Protein AF-A0A8X8X569-F1 (afdb_monomer_lite)

Foldseek 3Di:
DAKDKDKAFADEPDPVQPPDGGAIKIKIWDQDPPPFGWTWIWIDSVPQWIWIDTATLVRVVVCLVVVLVVVCVVVVVPPPPDDPVVSLVVCVVLLRNDDPVSVVVQVVLQSVQPQWYKYFDDDDVPRGGQKIWIWTANDPPGDIDIDIIGTDDDPRRVVVVVVVVVSVVVVVVVVVVVVVVVVVVVVVVVVVVVVVVVVVVVVVVVVVVCVVPDDPPVVVVVVVVVVVVVVVVVVD

Organism: Salvia splendens (NCBI:txid180675)

Secondary structure (DSSP, 8-state):
---EEEEEEEEESSGGG-SSPPPEEEEEEEE--SSS--EEEEEE-SSS-EEEEEE-HHHHHHHHHHHHHHHHHHHTTS-TT--HHHHHHHHHHTTSSS-HHHHHHHHHHHHHSS-EEEEEE---TTT--SEEEEEEESSTTSPEEEEEEEEP-THHHHHHHHHHHHHHHHHHHHHHHHHHHHHHHHHHHHHHHHHHHHHHHHHHHHHHHHTTT-SSSHHHHHHHHHHHHHHHTT--

Sequence (236 aa):
MHPIFGRVVAEWSSPSQQISSPAPFLYCVHLNGSDDSALRVVATDFQSNTFQVIRSRHQLEDLFNVWIPAIFSRVVSVIDHLPRTITESFLRNLGIGGSWSEYIDYITTSLKSGDVKLVLDGVSELEGASQEKLICQKAKGMPRILLALCKLVNGAASEEMAILSLELYNGFKDTECSLAEEKGSKYHLQKALATEQDVVVFYLSSISCVNQVDMLGLLFIANLRLRNFLVSFRLL

Radius of gyration: 29.38 Å; chains: 1; bounding box: 85×45×72 Å

Structure (mmCIF, N/CA/C/O backbone):
data_AF-A0A8X8X569-F1
#
_entry.id   AF-A0A8X8X569-F1
#
loop_
_atom_site.group_PDB
_atom_site.id
_atom_site.type_symbol
_atom_site.label_atom_id
_atom_site.label_alt_id
_atom_site.label_comp_id
_atom_site.label_asym_id
_atom_site.label_entity_id
_atom_site.label_seq_id
_atom_site.pdbx_PDB_ins_code
_atom_site.Cartn_x
_atom_site.Cartn_y
_atom_site.Cartn_z
_atom_site.occupancy
_atom_site.B_iso_or_equiv
_atom_site.auth_seq_id
_atom_site.auth_comp_id
_atom_site.auth_asym_id
_atom_site.auth_atom_id
_atom_site.pdbx_PDB_model_num
ATOM 1 N N . MET A 1 1 ? -1.886 10.979 5.158 1.00 62.97 1 MET A N 1
ATOM 2 C CA . MET A 1 1 ? -2.781 9.800 5.085 1.00 62.97 1 MET A CA 1
ATOM 3 C C . MET A 1 1 ? -2.203 8.698 5.959 1.00 62.97 1 MET A C 1
ATOM 5 O O . MET A 1 1 ? -0.990 8.673 6.115 1.00 62.97 1 MET A O 1
ATOM 9 N N . HIS A 1 2 ? -3.039 7.811 6.504 1.00 75.81 2 HIS A N 1
ATOM 10 C CA . HIS A 1 2 ? -2.562 6.605 7.191 1.00 75.81 2 HIS A CA 1
ATOM 11 C C . HIS A 1 2 ? -1.993 5.595 6.183 1.00 75.81 2 HIS A C 1
ATOM 13 O O . HIS A 1 2 ? -2.480 5.556 5.045 1.00 75.81 2 HIS A O 1
ATOM 19 N N . PRO A 1 3 ? -0.997 4.785 6.579 1.00 86.19 3 PRO A N 1
ATOM 20 C CA . PRO A 1 3 ? -0.512 3.686 5.758 1.00 86.19 3 PRO A CA 1
ATOM 21 C C . PRO A 1 3 ? -1.623 2.729 5.338 1.00 86.19 3 PRO A C 1
ATOM 23 O O . PRO A 1 3 ? -2.561 2.458 6.089 1.00 86.19 3 PRO A O 1
ATOM 26 N N . ILE A 1 4 ? -1.493 2.195 4.127 1.00 89.31 4 ILE A N 1
ATOM 27 C CA . ILE A 1 4 ? -2.369 1.141 3.617 1.00 89.31 4 ILE A CA 1
ATOM 28 C C . ILE A 1 4 ? -1.606 -0.168 3.718 1.00 89.31 4 ILE A C 1
ATOM 30 O O . ILE A 1 4 ? -0.647 -0.381 2.979 1.00 89.31 4 ILE A O 1
ATOM 34 N N . PHE A 1 5 ? -2.061 -1.043 4.606 1.00 90.69 5 PHE A N 1
ATOM 35 C CA . PHE A 1 5 ? -1.537 -2.396 4.730 1.00 90.69 5 PHE A CA 1
ATOM 36 C C . PHE A 1 5 ? -2.388 -3.372 3.928 1.00 90.69 5 PHE A C 1
ATOM 38 O O . PHE A 1 5 ? -3.616 -3.258 3.886 1.00 90.69 5 PHE A O 1
ATOM 45 N N . GLY A 1 6 ? -1.742 -4.372 3.345 1.00 91.06 6 GLY A N 1
ATOM 46 C CA . GLY A 1 6 ? -2.438 -5.503 2.760 1.00 91.06 6 GLY A CA 1
ATOM 47 C C . GLY A 1 6 ? -1.567 -6.745 2.704 1.00 91.06 6 GLY A C 1
ATOM 48 O O . GLY A 1 6 ? -0.348 -6.697 2.850 1.00 91.06 6 GLY A O 1
ATOM 49 N N . ARG A 1 7 ? -2.227 -7.885 2.518 1.00 91.44 7 ARG A N 1
ATOM 50 C CA . ARG A 1 7 ? -1.583 -9.189 2.384 1.00 91.44 7 ARG A CA 1
ATOM 51 C C . ARG A 1 7 ? -1.807 -9.698 0.972 1.00 91.44 7 ARG A C 1
ATOM 53 O O . ARG A 1 7 ? -2.934 -9.668 0.486 1.00 91.44 7 ARG A O 1
ATOM 60 N N . VAL A 1 8 ? -0.754 -10.200 0.343 1.00 89.88 8 VAL A N 1
ATOM 61 C CA . VAL A 1 8 ? -0.809 -10.738 -1.018 1.00 89.88 8 VAL A CA 1
ATOM 62 C C . VAL A 1 8 ? 0.002 -12.024 -1.097 1.00 89.88 8 VAL A C 1
ATOM 64 O O . VAL A 1 8 ? 1.051 -12.148 -0.472 1.00 89.88 8 VAL A O 1
ATOM 67 N N . VAL A 1 9 ? -0.500 -13.013 -1.831 1.00 87.69 9 VAL A N 1
ATOM 68 C CA . VAL A 1 9 ? 0.281 -14.207 -2.175 1.00 87.69 9 VAL A CA 1
ATOM 69 C C . VAL A 1 9 ? 0.970 -13.908 -3.493 1.00 87.69 9 VAL A C 1
ATOM 71 O O . VAL A 1 9 ? 0.302 -13.524 -4.453 1.00 87.69 9 VAL A O 1
ATOM 74 N N . ALA A 1 10 ? 2.294 -14.026 -3.525 1.00 84.75 10 ALA A N 1
ATOM 75 C CA . ALA A 1 10 ? 3.026 -13.735 -4.743 1.00 84.75 10 ALA A CA 1
ATOM 76 C C . ALA A 1 10 ? 2.802 -14.818 -5.813 1.00 84.75 10 ALA A C 1
ATOM 78 O O . ALA A 1 10 ? 2.501 -15.974 -5.511 1.00 84.75 10 ALA A O 1
ATOM 79 N N . GLU A 1 11 ? 2.946 -14.427 -7.074 1.00 85.38 11 GLU A N 1
ATOM 80 C CA . GLU A 1 11 ? 2.867 -15.277 -8.259 1.00 85.38 11 GLU A CA 1
ATOM 81 C C . GLU A 1 11 ? 4.222 -15.200 -8.986 1.00 85.38 11 GLU A C 1
ATOM 83 O O . GLU A 1 11 ? 4.789 -14.119 -9.147 1.00 85.38 11 GLU A O 1
ATOM 88 N N . TRP A 1 12 ? 4.765 -16.332 -9.435 1.00 79.94 12 TRP A N 1
ATOM 89 C CA . TRP A 1 12 ? 5.970 -16.328 -10.270 1.00 79.94 12 TRP A CA 1
ATOM 90 C C . TRP A 1 12 ? 5.636 -15.883 -11.696 1.00 79.94 12 TRP A C 1
ATOM 92 O O . TRP A 1 12 ? 4.618 -16.297 -12.256 1.00 79.94 12 TRP A O 1
ATOM 102 N N . SER A 1 13 ? 6.508 -15.074 -12.303 1.00 76.62 13 SER A N 1
ATOM 103 C CA . SER A 1 13 ? 6.357 -14.618 -13.691 1.00 76.62 13 SER A CA 1
ATOM 104 C C . SER A 1 13 ? 6.384 -15.774 -14.702 1.00 76.62 13 SER A C 1
ATOM 106 O O . SER A 1 13 ? 5.679 -15.712 -15.711 1.00 76.62 13 SER A O 1
ATOM 108 N N . SER A 1 14 ? 7.143 -16.844 -14.426 1.00 72.88 14 SER A N 1
ATOM 109 C CA . SER A 1 14 ? 7.229 -18.033 -15.286 1.00 72.88 14 SER A CA 1
ATOM 110 C C . SER A 1 14 ? 6.701 -19.301 -14.592 1.00 72.88 14 SER A C 1
ATOM 112 O O . SER A 1 14 ? 7.134 -19.610 -13.481 1.00 72.88 14 SER A O 1
ATOM 114 N N . PRO A 1 15 ? 5.851 -20.117 -15.253 1.00 62.25 15 PRO A N 1
ATOM 115 C CA . PRO A 1 15 ? 5.344 -21.378 -14.692 1.00 62.25 15 PRO A CA 1
ATOM 116 C C . PRO A 1 15 ? 6.449 -22.385 -14.341 1.00 62.25 15 PRO A C 1
ATOM 118 O O . PRO A 1 15 ? 6.313 -23.169 -13.410 1.00 62.25 15 PRO A O 1
ATOM 121 N N . SER A 1 16 ? 7.573 -22.342 -15.063 1.00 58.56 16 SER A N 1
ATOM 122 C CA . SER A 1 16 ? 8.749 -23.188 -14.826 1.00 58.56 16 SER A CA 1
ATOM 123 C C . SER A 1 16 ? 9.504 -22.864 -13.531 1.00 58.56 16 SER A C 1
ATOM 125 O O . SER A 1 16 ? 10.379 -23.628 -13.139 1.00 58.56 16 SER A O 1
ATOM 127 N N . GLN A 1 17 ? 9.178 -21.749 -12.871 1.00 59.44 17 GLN A N 1
ATOM 128 C CA . GLN A 1 17 ? 9.826 -21.268 -11.647 1.00 59.44 17 GLN A CA 1
ATOM 129 C C . GLN A 1 17 ? 9.003 -21.584 -10.380 1.00 59.44 17 GLN A C 1
ATOM 131 O O . GLN A 1 17 ? 9.423 -21.246 -9.276 1.00 59.44 17 GLN A O 1
ATOM 136 N N . GLN A 1 18 ? 7.861 -22.280 -10.511 1.00 60.31 18 GLN A N 1
ATOM 137 C CA . GLN A 1 18 ? 7.016 -22.759 -9.403 1.00 60.31 18 GLN A CA 1
ATOM 138 C C . GLN A 1 18 ? 7.648 -23.938 -8.636 1.00 60.31 18 GLN A C 1
ATOM 140 O O . GLN A 1 18 ? 7.045 -24.999 -8.492 1.00 60.31 18 GLN A O 1
ATOM 145 N N . ILE A 1 19 ? 8.869 -23.780 -8.130 1.00 54.97 19 ILE A N 1
ATOM 146 C CA . ILE A 1 19 ? 9.509 -24.815 -7.301 1.00 54.97 19 ILE A CA 1
ATOM 147 C C . ILE A 1 19 ? 8.821 -24.884 -5.919 1.00 54.97 19 ILE A C 1
ATOM 149 O O . ILE A 1 19 ? 8.759 -25.943 -5.298 1.00 54.97 19 ILE A O 1
ATOM 153 N N . SER A 1 20 ? 8.213 -23.781 -5.465 1.00 61.12 20 SER A N 1
ATOM 154 C CA . SER A 1 20 ? 7.411 -23.704 -4.239 1.00 61.12 20 SER A CA 1
ATOM 155 C C . SER A 1 20 ? 6.320 -22.627 -4.337 1.00 61.12 20 SER A C 1
ATOM 157 O O . SER A 1 20 ? 6.447 -21.654 -5.087 1.00 61.12 20 SER A O 1
ATOM 159 N N . SER A 1 21 ? 5.222 -22.804 -3.586 1.00 62.03 21 SER A N 1
ATOM 160 C CA . SER A 1 21 ? 4.214 -21.749 -3.406 1.00 62.03 21 SER A CA 1
ATOM 161 C C . SER A 1 21 ? 4.881 -20.549 -2.732 1.00 62.03 21 SER A C 1
ATOM 163 O O . SER A 1 21 ? 5.421 -20.730 -1.638 1.00 62.03 21 SER A O 1
ATOM 165 N N . PRO A 1 22 ? 4.831 -19.341 -3.319 1.00 68.50 22 PRO A N 1
ATOM 166 C CA . PRO A 1 22 ? 5.419 -18.167 -2.693 1.00 68.50 22 PRO A CA 1
ATOM 167 C C . PRO A 1 22 ? 4.808 -17.907 -1.318 1.00 68.50 22 PRO A C 1
ATOM 169 O O . PRO A 1 22 ? 3.603 -18.096 -1.111 1.00 68.50 22 PRO A O 1
ATOM 172 N N . ALA A 1 23 ? 5.648 -17.482 -0.375 1.00 72.94 23 ALA A N 1
ATOM 173 C CA . ALA A 1 23 ? 5.188 -17.050 0.934 1.00 72.94 23 ALA A CA 1
ATOM 174 C C . ALA A 1 23 ? 4.225 -15.856 0.785 1.00 72.94 23 ALA A C 1
ATOM 176 O O . ALA A 1 23 ? 4.330 -15.082 -0.171 1.00 72.94 23 ALA A O 1
ATOM 177 N N . PRO A 1 24 ? 3.258 -15.693 1.702 1.00 87.62 24 PRO A N 1
ATOM 178 C CA . PRO A 1 24 ? 2.440 -14.494 1.732 1.00 87.62 24 PRO A CA 1
ATOM 179 C C . PRO A 1 24 ? 3.310 -13.286 2.093 1.00 87.62 24 PRO A C 1
ATOM 181 O O . PRO A 1 24 ? 4.002 -13.301 3.108 1.00 87.62 24 PRO A O 1
ATOM 184 N N . PHE A 1 25 ? 3.207 -12.228 1.302 1.00 90.94 25 PHE A N 1
ATOM 185 C CA . PHE A 1 25 ? 3.849 -10.949 1.565 1.00 90.94 25 PHE A CA 1
ATOM 186 C C . PHE A 1 25 ? 2.886 -10.020 2.300 1.00 90.94 25 PHE A C 1
ATOM 188 O O . PHE A 1 25 ? 1.688 -9.962 1.991 1.00 90.94 25 PHE A O 1
ATOM 195 N N . LEU A 1 26 ? 3.426 -9.263 3.252 1.00 92.69 26 LEU A N 1
ATOM 196 C CA . LEU A 1 26 ? 2.807 -8.031 3.722 1.00 92.69 26 LEU A CA 1
ATOM 197 C C . LEU A 1 26 ? 3.301 -6.903 2.819 1.00 92.69 26 LEU A C 1
ATOM 199 O O . LEU A 1 26 ? 4.508 -6.720 2.678 1.00 92.69 26 LEU A O 1
ATOM 203 N N . TYR A 1 27 ? 2.383 -6.135 2.241 1.00 92.12 27 TYR A N 1
ATOM 204 C CA . TYR A 1 27 ? 2.722 -4.871 1.605 1.00 92.12 27 TYR A CA 1
ATOM 205 C C . TYR A 1 27 ? 2.189 -3.700 2.422 1.00 92.12 27 TYR A C 1
ATOM 207 O O . TYR A 1 27 ? 1.112 -3.769 3.021 1.00 92.12 27 TYR A O 1
ATOM 215 N N . CYS A 1 28 ? 2.946 -2.610 2.422 1.00 91.44 28 CYS A N 1
ATOM 216 C CA . CYS A 1 28 ? 2.537 -1.346 2.997 1.00 91.44 28 CYS A CA 1
ATOM 217 C C . CYS A 1 28 ? 2.787 -0.215 2.009 1.00 91.44 28 CYS A C 1
ATOM 219 O O . CYS A 1 28 ? 3.850 -0.131 1.387 1.00 91.44 28 CYS A O 1
ATOM 221 N N . VAL A 1 29 ? 1.798 0.662 1.880 1.00 89.62 29 VAL A N 1
ATOM 222 C CA . VAL A 1 29 ? 1.874 1.848 1.037 1.00 89.62 29 VAL A CA 1
ATOM 223 C C . VAL A 1 29 ? 1.750 3.100 1.886 1.00 89.62 29 VAL A C 1
ATOM 225 O O . VAL A 1 29 ? 0.748 3.310 2.571 1.00 89.62 29 VAL A O 1
ATOM 228 N N . HIS A 1 30 ? 2.754 3.959 1.761 1.00 86.19 30 HIS A N 1
ATOM 229 C CA . HIS A 1 30 ? 2.797 5.288 2.340 1.00 86.19 30 HIS A CA 1
ATOM 230 C C . HIS A 1 30 ? 2.652 6.324 1.244 1.00 86.19 30 HIS A C 1
ATOM 232 O O . HIS A 1 30 ? 3.452 6.401 0.312 1.00 86.19 30 HIS A O 1
ATOM 238 N N . LEU A 1 31 ? 1.628 7.149 1.401 1.00 78.00 31 LEU A N 1
ATOM 239 C CA . LEU A 1 31 ? 1.436 8.357 0.623 1.00 78.00 31 LEU A CA 1
ATOM 240 C C . LEU A 1 31 ? 1.818 9.522 1.523 1.00 78.00 31 LEU A C 1
ATOM 242 O O . LEU A 1 31 ? 1.028 9.942 2.377 1.00 78.00 31 LEU A O 1
ATOM 246 N N . ASN A 1 32 ? 3.052 10.005 1.374 1.00 66.31 32 ASN A N 1
ATOM 247 C CA . ASN A 1 32 ? 3.456 11.216 2.067 1.00 66.31 32 ASN A CA 1
ATOM 248 C C . ASN A 1 32 ? 2.704 12.390 1.424 1.00 66.31 32 ASN A C 1
ATOM 250 O O . ASN A 1 32 ? 2.808 12.583 0.223 1.00 66.31 32 ASN A O 1
ATOM 254 N N . GLY A 1 33 ? 1.879 13.104 2.189 1.00 53.91 33 GLY A N 1
ATOM 255 C CA . GLY A 1 33 ? 0.978 14.149 1.675 1.00 53.91 33 GLY A CA 1
ATOM 256 C C . GLY A 1 33 ? 1.553 15.568 1.716 1.00 53.91 33 GLY A C 1
ATOM 257 O O . GLY A 1 33 ? 0.798 16.518 1.551 1.00 53.91 33 GLY A O 1
ATOM 258 N N . SER A 1 34 ? 2.848 15.713 2.005 1.00 53.44 34 SER A N 1
ATOM 259 C CA . SER A 1 34 ? 3.589 16.983 1.948 1.00 53.44 34 SER A CA 1
ATOM 260 C C . SER A 1 34 ? 4.067 17.264 0.517 1.00 53.44 34 SER A C 1
ATOM 262 O O . SER A 1 34 ? 4.097 16.343 -0.297 1.00 53.44 34 SER A O 1
ATOM 264 N N . ASP A 1 35 ? 4.459 18.503 0.209 1.00 50.22 35 ASP A N 1
ATOM 265 C CA . ASP A 1 35 ? 4.833 19.001 -1.129 1.00 50.22 35 ASP A CA 1
ATOM 266 C C . ASP A 1 35 ? 5.901 18.159 -1.868 1.00 50.22 35 ASP A C 1
ATOM 268 O O . ASP A 1 35 ? 6.009 18.237 -3.090 1.00 50.22 35 ASP A O 1
ATOM 272 N N . ASP A 1 36 ? 6.612 17.277 -1.157 1.00 53.56 36 ASP A N 1
ATOM 273 C CA . ASP A 1 36 ? 7.516 16.253 -1.696 1.00 53.56 36 ASP A CA 1
ATOM 274 C C . ASP A 1 36 ? 6.908 14.835 -1.594 1.00 53.56 36 ASP A C 1
ATOM 276 O O . ASP A 1 36 ? 7.472 13.908 -1.005 1.00 53.56 36 ASP A O 1
ATOM 280 N N . SER A 1 37 ? 5.674 14.689 -2.094 1.00 64.19 37 SER A N 1
ATOM 281 C CA . SER A 1 37 ? 4.838 13.494 -1.928 1.00 64.19 37 SER A CA 1
ATOM 282 C C . SER A 1 37 ? 5.443 12.273 -2.621 1.00 64.19 37 SER A C 1
ATOM 284 O O . SER A 1 37 ? 5.121 11.969 -3.772 1.00 64.19 37 SER A O 1
ATOM 286 N N . ALA A 1 38 ? 6.325 11.562 -1.925 1.00 75.94 38 ALA A N 1
ATOM 287 C CA . ALA A 1 38 ? 6.832 10.289 -2.388 1.00 75.94 38 ALA A CA 1
ATOM 288 C C . ALA A 1 38 ? 5.854 9.167 -2.014 1.00 75.94 38 ALA A C 1
ATOM 290 O O . ALA A 1 38 ? 5.555 8.944 -0.837 1.00 75.94 38 ALA A O 1
ATOM 291 N N . LEU A 1 39 ? 5.359 8.446 -3.019 1.00 86.25 39 LEU A N 1
ATOM 292 C CA . LEU A 1 39 ? 4.737 7.145 -2.813 1.00 86.25 39 LEU A CA 1
ATOM 293 C C . LEU A 1 39 ? 5.846 6.167 -2.444 1.00 86.25 39 LEU A C 1
ATOM 295 O O . LEU A 1 39 ? 6.685 5.843 -3.287 1.00 86.25 39 LEU A O 1
ATOM 299 N N . ARG A 1 40 ? 5.832 5.683 -1.205 1.00 89.38 40 ARG A N 1
ATOM 300 C CA . ARG A 1 40 ? 6.678 4.572 -0.770 1.00 89.38 40 ARG A CA 1
ATOM 301 C C . ARG A 1 40 ? 5.828 3.316 -0.690 1.00 89.38 40 ARG A C 1
ATOM 303 O O . ARG A 1 40 ? 4.838 3.282 0.036 1.00 89.38 40 ARG A O 1
ATOM 310 N N . VAL A 1 41 ? 6.224 2.287 -1.423 1.00 90.94 41 VAL A N 1
ATOM 311 C CA . VAL A 1 41 ? 5.641 0.948 -1.318 1.00 90.94 41 VAL A CA 1
ATOM 312 C C . VAL A 1 41 ? 6.730 -0.003 -0.877 1.00 90.94 41 VAL A C 1
ATOM 314 O O . VAL A 1 41 ? 7.819 0.003 -1.448 1.00 90.94 41 VAL A O 1
ATOM 317 N N . VAL A 1 42 ? 6.420 -0.814 0.125 1.00 92.50 42 VAL A N 1
ATOM 318 C CA . VAL A 1 42 ? 7.299 -1.873 0.613 1.00 92.50 42 VAL A CA 1
ATOM 319 C C . VAL A 1 42 ? 6.516 -3.172 0.642 1.00 92.50 42 VAL A C 1
ATOM 321 O O . VAL A 1 42 ? 5.361 -3.170 1.064 1.00 92.50 42 VAL A O 1
ATOM 324 N N . ALA A 1 43 ? 7.133 -4.261 0.201 1.00 92.62 43 ALA A N 1
ATOM 325 C CA . ALA A 1 43 ? 6.598 -5.613 0.296 1.00 92.62 43 ALA A CA 1
ATOM 326 C C . ALA A 1 43 ? 7.638 -6.507 0.973 1.00 92.62 43 ALA A C 1
ATOM 328 O O . ALA A 1 43 ? 8.810 -6.479 0.606 1.00 92.62 43 ALA A O 1
ATOM 329 N N . THR A 1 44 ? 7.237 -7.277 1.983 1.00 92.38 44 THR A N 1
ATOM 330 C CA . THR A 1 44 ? 8.152 -8.174 2.694 1.00 92.38 44 THR A CA 1
ATOM 331 C C . THR A 1 44 ? 7.488 -9.476 3.123 1.00 92.38 44 THR A C 1
ATOM 333 O O . THR A 1 44 ? 6.309 -9.499 3.486 1.00 92.38 44 THR A O 1
ATOM 336 N N . ASP A 1 45 ? 8.263 -10.558 3.091 1.00 90.25 45 ASP A N 1
ATOM 337 C CA . ASP A 1 45 ? 7.919 -11.848 3.697 1.00 90.25 45 ASP A CA 1
ATOM 338 C C . ASP A 1 45 ? 8.388 -11.956 5.164 1.00 90.25 45 ASP A C 1
ATOM 340 O O . ASP A 1 45 ? 8.174 -12.988 5.799 1.00 90.25 45 ASP A O 1
ATOM 344 N N . PHE A 1 46 ? 9.016 -10.899 5.708 1.00 89.56 46 PHE A N 1
ATOM 345 C CA . PHE A 1 46 ? 9.690 -10.864 7.017 1.00 89.56 46 PHE A CA 1
ATOM 346 C C . PHE A 1 46 ? 10.748 -11.962 7.217 1.00 89.56 46 PHE A C 1
ATOM 348 O O . PHE A 1 46 ? 11.083 -12.323 8.347 1.00 89.56 46 PHE A O 1
ATOM 355 N N . GLN A 1 47 ? 11.277 -12.507 6.123 1.00 84.88 47 GLN A N 1
ATOM 356 C CA . GLN A 1 47 ? 12.281 -13.562 6.132 1.00 84.88 47 GLN A CA 1
ATOM 357 C C . GLN A 1 47 ? 13.480 -13.147 5.284 1.00 84.88 47 GLN A C 1
ATOM 359 O O . GLN A 1 47 ? 14.484 -12.669 5.807 1.00 84.88 47 GLN A O 1
ATOM 364 N N . SER A 1 48 ? 13.380 -13.341 3.971 1.00 80.56 48 SER A N 1
ATOM 365 C CA . SER A 1 48 ? 14.505 -13.238 3.034 1.00 80.56 48 SER A CA 1
ATOM 366 C C . SER A 1 48 ? 14.263 -12.231 1.917 1.00 80.56 48 SER A C 1
ATOM 368 O O . SER A 1 48 ? 15.189 -11.885 1.174 1.00 80.56 48 SER A O 1
ATOM 370 N N . ASN A 1 49 ? 13.027 -11.751 1.789 1.00 86.69 49 ASN A N 1
ATOM 371 C CA . ASN A 1 49 ? 12.617 -10.884 0.708 1.00 86.69 49 ASN A CA 1
ATOM 372 C C . ASN A 1 49 ? 11.938 -9.648 1.279 1.00 86.69 49 ASN A C 1
ATOM 374 O O . ASN A 1 49 ? 10.837 -9.705 1.818 1.00 86.69 49 ASN A O 1
ATOM 378 N N . THR A 1 50 ? 12.611 -8.518 1.101 1.00 91.56 50 THR A N 1
ATOM 379 C CA . THR A 1 50 ? 12.056 -7.191 1.331 1.00 91.56 50 THR A CA 1
ATOM 380 C C . THR A 1 50 ? 12.334 -6.376 0.087 1.00 91.56 50 THR A C 1
ATOM 382 O O . THR A 1 50 ? 13.481 -6.276 -0.351 1.00 91.56 50 THR A O 1
ATOM 385 N N . PHE A 1 51 ? 11.291 -5.797 -0.483 1.00 91.88 51 PHE A N 1
ATOM 386 C CA . PHE A 1 51 ? 11.368 -4.981 -1.679 1.00 91.88 51 PHE A CA 1
ATOM 387 C C . PHE A 1 51 ? 10.775 -3.609 -1.413 1.00 91.88 51 PHE A C 1
ATOM 389 O O . PHE A 1 51 ? 9.812 -3.477 -0.659 1.00 91.88 51 PHE A O 1
ATOM 396 N N . GLN A 1 52 ? 11.333 -2.589 -2.057 1.00 91.69 52 GLN A N 1
ATOM 397 C CA . GLN A 1 52 ? 10.880 -1.214 -1.913 1.00 91.69 52 GLN A CA 1
ATOM 398 C C . GLN A 1 52 ? 10.849 -0.497 -3.260 1.00 91.69 52 GLN A C 1
ATOM 400 O O . GLN A 1 52 ? 11.682 -0.717 -4.142 1.00 91.69 52 GLN A O 1
ATOM 405 N N . VAL A 1 53 ? 9.907 0.431 -3.389 1.00 90.25 53 VAL A N 1
ATOM 406 C CA . VAL A 1 53 ? 9.977 1.514 -4.363 1.00 90.25 53 VAL A CA 1
ATOM 407 C C . VAL A 1 53 ? 9.574 2.818 -3.697 1.00 90.25 53 VAL A C 1
ATOM 409 O O . VAL A 1 53 ? 8.627 2.872 -2.913 1.00 90.25 53 VAL A O 1
ATOM 412 N N . ILE A 1 54 ? 10.291 3.877 -4.048 1.00 89.00 54 ILE A N 1
ATOM 413 C CA . ILE A 1 54 ? 9.954 5.251 -3.704 1.00 89.00 54 ILE A CA 1
ATOM 414 C C . ILE A 1 54 ? 9.771 5.988 -5.028 1.00 89.00 54 ILE A C 1
ATOM 416 O O . ILE A 1 54 ? 10.650 5.945 -5.891 1.00 89.00 54 ILE A O 1
ATOM 420 N N . ARG A 1 55 ? 8.609 6.613 -5.223 1.00 85.88 55 ARG A N 1
ATOM 421 C CA . ARG A 1 55 ? 8.306 7.418 -6.409 1.00 85.88 55 ARG A CA 1
ATOM 422 C C . ARG A 1 55 ? 7.927 8.821 -5.996 1.00 85.88 55 ARG A C 1
ATOM 424 O O . ARG A 1 55 ? 6.930 8.987 -5.302 1.00 85.88 55 ARG A O 1
ATOM 431 N N . SER A 1 56 ? 8.694 9.811 -6.442 1.00 84.62 56 SER A N 1
ATOM 432 C CA . SER A 1 56 ? 8.326 11.215 -6.250 1.00 84.62 56 SER A CA 1
ATOM 433 C C . SER A 1 56 ? 7.070 11.564 -7.047 1.00 84.62 56 SER A C 1
ATOM 435 O O . SER A 1 56 ? 6.698 10.858 -7.991 1.00 84.62 56 SER A O 1
ATOM 437 N N . ARG A 1 57 ? 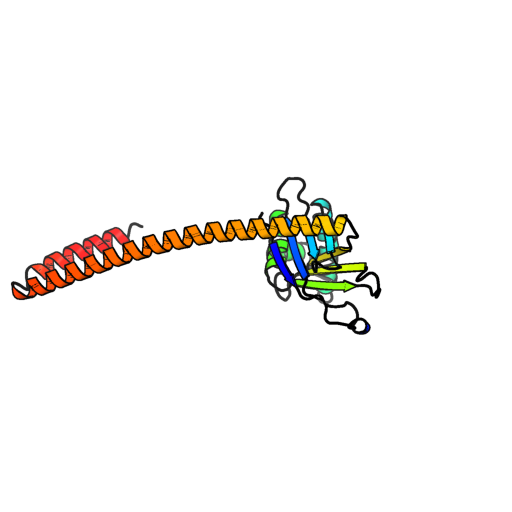6.449 12.697 -6.710 1.00 81.75 57 ARG A N 1
ATOM 438 C CA . ARG A 1 57 ? 5.327 13.246 -7.474 1.00 81.75 57 ARG A CA 1
ATOM 439 C C . ARG A 1 57 ? 5.632 13.332 -8.971 1.00 81.75 57 ARG A C 1
ATOM 441 O O . ARG A 1 57 ? 4.876 12.789 -9.764 1.00 81.75 57 ARG A O 1
ATOM 448 N N . HIS A 1 58 ? 6.771 13.918 -9.340 1.00 81.12 58 HIS A N 1
ATOM 449 C CA . HIS A 1 58 ? 7.188 14.040 -10.739 1.00 81.12 58 HIS A CA 1
ATOM 450 C C . HIS A 1 58 ? 7.321 12.673 -11.423 1.00 81.12 58 HIS A C 1
ATOM 452 O O . HIS A 1 58 ? 6.821 12.486 -12.520 1.00 81.12 58 HIS A O 1
ATOM 458 N N . GLN A 1 59 ? 7.912 11.676 -10.755 1.00 80.25 59 GLN A N 1
ATOM 459 C CA . GLN A 1 59 ? 8.034 10.327 -11.324 1.00 80.25 59 GLN A CA 1
ATOM 460 C C . GLN A 1 59 ? 6.682 9.632 -11.490 1.00 80.25 59 GLN A C 1
ATOM 462 O O . GLN A 1 59 ? 6.504 8.831 -12.403 1.00 80.25 59 GLN A O 1
ATOM 467 N N . LEU A 1 60 ? 5.734 9.899 -10.596 1.00 79.38 60 LEU A N 1
ATOM 468 C CA . LEU A 1 60 ? 4.373 9.389 -10.692 1.00 79.38 60 LEU A CA 1
ATOM 469 C C . LEU A 1 60 ? 3.570 10.088 -11.794 1.00 79.38 60 LEU A C 1
ATOM 471 O O . LEU A 1 60 ? 2.816 9.412 -12.490 1.00 79.38 60 LEU A O 1
ATOM 475 N N . GLU A 1 61 ? 3.760 11.396 -11.973 1.00 77.50 61 GLU A N 1
ATOM 476 C CA . GLU A 1 61 ? 3.217 12.177 -13.093 1.00 77.50 61 GLU A CA 1
ATOM 477 C C . GLU A 1 61 ? 3.841 11.735 -14.431 1.00 77.50 61 GLU A C 1
ATOM 479 O O . GLU A 1 61 ? 3.132 11.583 -15.422 1.00 77.50 61 GLU A O 1
ATOM 484 N N . ASP A 1 62 ? 5.136 11.420 -14.468 1.00 76.75 62 ASP A N 1
ATOM 485 C CA . ASP A 1 62 ? 5.805 10.865 -15.650 1.00 76.75 62 ASP A CA 1
ATOM 486 C C . ASP A 1 62 ? 5.303 9.457 -15.971 1.00 76.75 62 ASP A C 1
ATOM 488 O O . ASP A 1 62 ? 4.965 9.164 -17.120 1.00 76.75 62 ASP A O 1
ATOM 492 N N . LEU A 1 63 ? 5.198 8.583 -14.960 1.00 71.44 63 LEU A N 1
ATOM 493 C CA . LEU A 1 63 ? 4.599 7.255 -15.119 1.00 71.44 63 LEU A CA 1
ATOM 494 C C . LEU A 1 63 ? 3.192 7.380 -15.692 1.00 71.44 63 LEU A C 1
ATOM 496 O O . LEU A 1 63 ? 2.864 6.677 -16.640 1.00 71.44 63 LEU A O 1
ATOM 500 N N . PHE A 1 64 ? 2.402 8.316 -15.177 1.00 68.44 64 PHE A N 1
ATOM 501 C CA . PHE A 1 64 ? 1.071 8.631 -15.668 1.00 68.44 64 PHE A CA 1
ATOM 502 C C . PHE A 1 64 ? 1.070 9.097 -17.135 1.00 68.44 64 PHE A C 1
ATOM 504 O O . PHE A 1 64 ? 0.336 8.543 -17.958 1.00 68.44 64 PHE A O 1
ATOM 511 N N . ASN A 1 65 ? 1.941 10.041 -17.495 1.00 64.62 65 ASN A N 1
ATOM 512 C CA . ASN A 1 65 ? 2.051 10.583 -18.853 1.00 64.62 65 ASN A CA 1
ATOM 513 C C . ASN A 1 65 ? 2.522 9.536 -19.878 1.00 64.62 65 ASN A C 1
ATOM 515 O O . ASN A 1 65 ? 2.088 9.561 -21.030 1.00 64.62 65 ASN A O 1
ATOM 519 N N . VAL A 1 66 ? 3.372 8.590 -19.465 1.00 64.56 66 VAL A N 1
ATOM 520 C CA . VAL A 1 66 ? 3.845 7.471 -20.302 1.00 64.56 66 VAL A CA 1
ATOM 521 C C . VAL A 1 66 ? 2.805 6.351 -20.395 1.00 64.56 66 VAL A C 1
ATOM 523 O O . VAL A 1 66 ? 2.665 5.691 -21.427 1.00 64.56 66 VAL A O 1
ATOM 526 N N . TRP A 1 67 ? 2.054 6.126 -19.322 1.00 62.44 67 TRP A N 1
ATOM 527 C CA . TRP A 1 67 ? 1.065 5.060 -19.233 1.00 62.44 67 TRP A CA 1
ATOM 528 C C . TRP A 1 67 ? -0.207 5.319 -20.001 1.00 62.44 67 TRP A C 1
ATOM 530 O O . TRP A 1 67 ? -0.776 4.375 -20.543 1.00 62.44 67 TRP A O 1
ATOM 540 N N . ILE A 1 68 ? -0.643 6.573 -20.048 1.00 59.59 68 ILE A N 1
ATOM 541 C CA . ILE A 1 68 ? -1.803 7.009 -20.817 1.00 59.59 68 ILE A CA 1
ATOM 542 C C . ILE A 1 68 ? -1.714 6.431 -22.244 1.00 59.59 68 ILE A C 1
ATOM 544 O O . ILE A 1 68 ? -2.547 5.585 -22.576 1.00 59.59 68 ILE A O 1
ATOM 548 N N . PRO A 1 69 ? -0.663 6.703 -23.044 1.00 57.25 69 PRO A N 1
ATOM 549 C CA . PRO A 1 69 ? -0.493 6.093 -24.366 1.00 57.25 69 PRO A CA 1
ATOM 550 C C . PRO A 1 69 ? -0.477 4.552 -24.390 1.00 57.25 69 PRO A C 1
ATOM 552 O O . PRO A 1 69 ? -0.997 3.955 -25.331 1.00 57.25 69 PRO A O 1
ATOM 555 N N . ALA A 1 70 ? 0.090 3.884 -23.379 1.00 57.88 70 ALA A N 1
ATOM 556 C CA . ALA A 1 70 ? 0.222 2.421 -23.339 1.00 57.88 70 ALA A CA 1
ATOM 557 C C . ALA A 1 70 ? -1.080 1.691 -22.946 1.00 57.88 70 ALA A C 1
ATOM 559 O O . ALA A 1 70 ? -1.414 0.652 -23.522 1.00 57.88 70 ALA A O 1
ATOM 560 N N . ILE A 1 71 ? -1.845 2.245 -21.999 1.00 55.88 71 ILE A N 1
ATOM 561 C CA . ILE A 1 71 ? -3.218 1.819 -21.684 1.00 55.88 71 ILE A CA 1
ATOM 562 C C . ILE A 1 71 ? -4.078 1.990 -22.932 1.00 55.88 71 ILE A C 1
ATOM 564 O O . ILE A 1 71 ? -4.819 1.076 -23.301 1.00 55.88 71 ILE A O 1
ATOM 568 N N . PHE A 1 72 ? -3.919 3.124 -23.620 1.00 53.16 72 PHE A N 1
ATOM 569 C CA . PHE A 1 72 ? -4.598 3.367 -24.881 1.00 53.16 72 PHE A CA 1
ATOM 570 C C . PHE A 1 72 ? -4.200 2.336 -25.931 1.00 53.16 72 PHE A C 1
ATOM 572 O O . PHE A 1 72 ? -5.096 1.705 -26.461 1.00 53.16 72 PHE A O 1
ATOM 579 N N . SER A 1 73 ? -2.923 2.013 -26.140 1.00 54.62 73 SER A N 1
ATOM 580 C CA . SER A 1 73 ? -2.515 0.976 -27.107 1.00 54.62 73 SER A CA 1
ATOM 581 C C . SER A 1 73 ? -3.197 -0.392 -26.897 1.00 54.62 73 SER A C 1
ATOM 583 O O . SER A 1 73 ? -3.448 -1.097 -27.873 1.00 54.62 73 SER A O 1
ATOM 585 N N . ARG A 1 74 ? -3.568 -0.759 -25.659 1.00 52.25 74 ARG A N 1
ATOM 586 C CA . ARG A 1 74 ? -4.281 -2.022 -25.362 1.00 52.25 74 ARG A CA 1
ATOM 587 C C . ARG A 1 74 ? -5.806 -1.940 -25.507 1.00 52.25 74 ARG A C 1
ATOM 589 O O . ARG A 1 74 ? -6.430 -2.980 -25.691 1.00 52.25 74 ARG A O 1
ATOM 596 N N . VAL A 1 75 ? -6.401 -0.748 -25.423 1.00 47.91 75 VAL A N 1
ATOM 597 C CA . VAL A 1 75 ? -7.843 -0.500 -25.658 1.00 47.91 75 VAL A CA 1
ATOM 598 C C . VAL A 1 75 ? -8.115 -0.095 -27.122 1.00 47.91 75 VAL A C 1
ATOM 600 O O . VAL A 1 75 ? -9.200 -0.328 -27.647 1.00 47.91 75 VAL A O 1
ATOM 603 N N . VAL A 1 76 ? -7.112 0.466 -27.804 1.00 45.28 76 VAL A N 1
ATOM 604 C CA . VAL A 1 76 ? -7.173 1.127 -29.123 1.00 45.28 76 VAL A CA 1
ATOM 605 C C . VAL A 1 76 ? -6.869 0.175 -30.285 1.00 45.28 76 VAL A C 1
ATOM 607 O O . VAL A 1 76 ? -6.809 0.610 -31.422 1.00 45.28 76 VAL A O 1
ATOM 610 N N . SER A 1 77 ? -6.819 -1.146 -30.086 1.00 48.97 77 SER A N 1
ATOM 611 C CA . SER A 1 77 ? -6.917 -2.052 -31.247 1.00 48.97 77 SER A CA 1
ATOM 612 C C . SER A 1 77 ? -8.297 -2.008 -31.930 1.00 48.97 77 SER A C 1
ATOM 614 O O . SER A 1 77 ? -8.478 -2.634 -32.970 1.00 48.97 77 SER A O 1
ATOM 616 N N . VAL A 1 78 ? -9.275 -1.290 -31.358 1.00 50.41 78 VAL A N 1
ATOM 617 C CA . VAL A 1 78 ? -10.659 -1.240 -31.852 1.00 50.41 78 VAL A CA 1
ATOM 618 C C . VAL A 1 78 ? -11.046 0.115 -32.468 1.00 50.41 78 VAL A C 1
ATOM 620 O O . VAL A 1 78 ? -12.005 0.150 -33.233 1.00 50.41 78 VAL A O 1
ATOM 623 N N . ILE A 1 79 ? -10.353 1.236 -32.196 1.00 47.81 79 ILE A N 1
ATOM 624 C CA . ILE A 1 79 ? -10.803 2.559 -32.690 1.00 47.81 79 ILE A CA 1
ATOM 625 C C . ILE A 1 79 ? -9.632 3.523 -32.973 1.00 47.81 79 ILE A C 1
ATOM 627 O O . ILE A 1 79 ? -9.309 4.378 -32.152 1.00 47.81 79 ILE A O 1
ATOM 631 N N . ASP A 1 80 ? -9.068 3.467 -34.182 1.00 50.91 80 ASP A N 1
ATOM 632 C CA . ASP A 1 80 ? -8.031 4.395 -34.689 1.00 50.91 80 ASP A CA 1
ATOM 633 C C . ASP A 1 80 ? -8.537 5.833 -34.977 1.00 50.91 80 ASP A C 1
ATOM 635 O O . ASP A 1 80 ? -7.821 6.666 -35.537 1.00 50.91 80 ASP A O 1
ATOM 639 N N . HIS A 1 81 ? -9.782 6.167 -34.620 1.00 53.94 81 HIS A N 1
ATOM 640 C CA . HIS A 1 81 ? -10.438 7.418 -35.036 1.00 53.94 81 HIS A CA 1
ATOM 641 C C . HIS A 1 81 ? -11.017 8.269 -33.899 1.00 53.94 81 HIS A C 1
ATOM 643 O O . HIS A 1 81 ? -11.726 9.240 -34.168 1.00 53.94 81 HIS A O 1
ATOM 649 N N . LEU A 1 82 ? -10.738 7.952 -32.631 1.00 54.88 82 LEU A N 1
ATOM 650 C CA . LEU A 1 82 ? -11.265 8.752 -31.525 1.00 54.88 82 LEU A CA 1
ATOM 651 C C . LEU A 1 82 ? -10.418 10.030 -31.294 1.00 54.88 82 LEU A C 1
ATOM 653 O O . LEU A 1 82 ? -9.201 9.931 -31.128 1.00 54.88 82 LEU A O 1
ATOM 657 N N . PRO A 1 83 ? -11.020 11.235 -31.239 1.00 59.91 83 PRO A N 1
ATOM 658 C CA . PRO A 1 83 ? -10.308 12.478 -30.930 1.00 59.91 83 PRO A CA 1
ATOM 659 C C . PRO A 1 83 ? -9.697 12.478 -29.519 1.00 59.91 83 PRO A C 1
ATOM 661 O O . PRO A 1 83 ? -10.308 11.967 -28.577 1.00 59.91 83 PRO A O 1
ATOM 664 N N . ARG A 1 84 ? -8.551 13.159 -29.340 1.00 58.16 84 ARG A N 1
ATOM 665 C CA . ARG A 1 84 ? -7.867 13.348 -28.036 1.00 58.16 84 ARG A CA 1
ATOM 666 C C . ARG A 1 84 ? -8.783 13.874 -26.915 1.00 58.16 84 ARG A C 1
ATOM 668 O O . ARG A 1 84 ? -8.604 13.544 -25.745 1.00 58.16 84 ARG A O 1
ATOM 675 N N . THR A 1 85 ? -9.805 14.648 -27.263 1.00 58.50 85 THR A N 1
ATOM 676 C CA . THR A 1 85 ? -10.811 15.168 -26.326 1.00 58.50 85 THR A CA 1
ATOM 677 C C . THR A 1 85 ? -11.678 14.076 -25.696 1.00 58.50 85 THR A C 1
ATOM 679 O O . THR A 1 85 ? -12.015 14.165 -24.515 1.00 58.50 85 THR A O 1
ATOM 682 N N . ILE A 1 86 ? -12.007 13.010 -26.433 1.00 60.88 86 ILE A N 1
ATOM 683 C CA . ILE A 1 86 ? -12.800 11.900 -25.885 1.00 60.88 86 ILE A CA 1
ATOM 684 C C . ILE A 1 86 ? -11.941 11.071 -24.920 1.00 60.88 86 ILE A C 1
A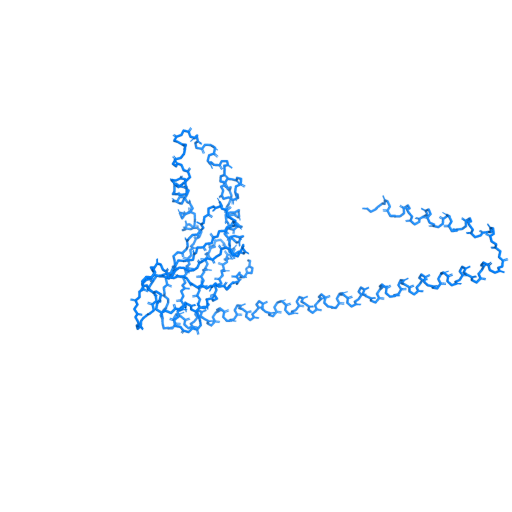TOM 686 O O . ILE A 1 86 ? -12.420 10.665 -23.861 1.00 60.88 86 ILE A O 1
ATOM 690 N N . THR A 1 87 ? -10.646 10.910 -25.205 1.00 59.66 87 THR A N 1
ATOM 691 C CA . THR A 1 87 ? -9.711 10.208 -24.311 1.00 59.66 87 THR A CA 1
ATOM 692 C C . THR A 1 87 ? -9.455 10.949 -22.999 1.00 59.66 87 THR A C 1
ATOM 694 O O . THR A 1 87 ? -9.454 10.320 -21.940 1.00 59.66 87 THR A O 1
ATOM 697 N N . GLU A 1 88 ? -9.317 12.276 -23.030 1.00 64.00 88 GLU A N 1
ATOM 698 C CA . GLU A 1 88 ? -9.197 13.083 -21.806 1.00 64.00 88 GLU A CA 1
ATOM 699 C C . GLU A 1 88 ? -10.479 13.023 -20.969 1.00 64.00 88 GLU A C 1
ATOM 701 O O . GLU A 1 88 ? -10.416 12.899 -19.746 1.00 64.00 88 GLU A O 1
ATOM 706 N N . SER A 1 89 ? -11.650 13.030 -21.620 1.00 67.12 89 SER A N 1
ATOM 707 C CA . SER A 1 89 ? -12.932 12.873 -20.924 1.00 67.12 89 SER A CA 1
ATOM 708 C C . SER A 1 89 ? -13.079 11.496 -20.267 1.00 67.12 89 SER A C 1
ATOM 710 O O . SER A 1 89 ? -13.558 11.404 -19.139 1.00 67.12 89 SER A O 1
ATOM 712 N N . PHE A 1 90 ? -12.604 10.428 -20.918 1.00 68.38 90 PHE A N 1
ATOM 713 C CA . PHE A 1 90 ? -12.632 9.077 -20.362 1.00 68.38 90 PHE A CA 1
ATOM 714 C C . PHE A 1 90 ? -11.736 8.965 -19.126 1.00 68.38 90 PHE A C 1
ATOM 716 O O . PHE A 1 90 ? -12.202 8.535 -18.076 1.00 68.38 90 PHE A O 1
ATOM 723 N N . LEU A 1 91 ? -10.481 9.418 -19.204 1.00 67.62 91 LEU A N 1
ATOM 724 C CA . LEU A 1 91 ? -9.575 9.398 -18.052 1.00 67.62 91 LEU A CA 1
ATOM 725 C C . LEU A 1 91 ? -10.098 10.259 -16.901 1.00 67.62 91 LEU A C 1
ATOM 727 O O . LEU A 1 91 ? -10.003 9.849 -15.744 1.00 67.62 91 LEU A O 1
ATOM 731 N N . ARG A 1 92 ? -10.687 11.421 -17.198 1.00 69.06 92 ARG A N 1
ATOM 732 C CA . ARG A 1 92 ? -11.338 12.274 -16.195 1.00 69.06 92 ARG A CA 1
ATOM 733 C C . ARG A 1 92 ? -12.502 11.550 -15.512 1.00 69.06 92 ARG A C 1
ATOM 735 O O . ARG A 1 92 ? -12.573 11.555 -14.290 1.00 69.06 92 ARG A O 1
ATOM 742 N N . ASN A 1 93 ? -13.343 10.848 -16.272 1.00 71.19 93 ASN A N 1
ATOM 743 C CA . ASN A 1 93 ? -14.444 10.047 -15.721 1.00 71.19 93 ASN A CA 1
ATOM 744 C C . ASN A 1 93 ? -13.961 8.866 -14.862 1.00 71.19 93 ASN A C 1
ATOM 746 O O . ASN A 1 93 ? -14.663 8.446 -13.946 1.00 71.19 93 ASN A O 1
ATOM 750 N N . LEU A 1 94 ? -12.764 8.335 -15.123 1.00 68.94 94 LEU A N 1
ATOM 751 C CA . LEU A 1 94 ? -12.151 7.289 -14.297 1.00 68.94 94 LEU A CA 1
ATOM 752 C C . LEU A 1 94 ? -11.503 7.824 -13.005 1.00 68.94 94 LEU A C 1
ATOM 754 O O . LEU A 1 94 ? -11.060 7.019 -12.181 1.00 68.94 94 LEU A O 1
ATOM 758 N N . GLY A 1 95 ? -11.438 9.148 -12.819 1.00 66.56 95 GLY A N 1
ATOM 759 C CA . GLY A 1 95 ? -10.696 9.788 -11.725 1.00 66.56 95 GLY A CA 1
ATOM 760 C C . GLY A 1 95 ? -9.179 9.739 -11.924 1.00 66.56 95 GLY A C 1
ATOM 761 O O . GLY A 1 95 ? -8.421 9.782 -10.966 1.00 66.56 95 GLY A O 1
ATOM 762 N N . ILE A 1 96 ? -8.733 9.577 -13.169 1.00 70.25 96 ILE A N 1
ATOM 763 C CA . ILE A 1 96 ? -7.321 9.490 -13.550 1.00 70.25 96 ILE A CA 1
ATOM 764 C C . ILE A 1 96 ? -6.900 10.815 -14.213 1.00 70.25 96 ILE A C 1
ATOM 766 O O . ILE A 1 96 ? -5.808 11.296 -13.977 1.00 70.25 96 ILE A O 1
ATOM 770 N N . GLY A 1 97 ? -7.771 11.468 -14.988 1.00 62.91 97 GLY A N 1
ATOM 771 C CA . GLY A 1 97 ? -7.424 12.587 -15.881 1.00 62.91 97 GLY A CA 1
ATOM 772 C C . GLY A 1 97 ? -7.718 14.014 -15.398 1.00 62.91 97 GLY A C 1
ATOM 773 O O . GLY A 1 97 ? -7.844 14.892 -16.251 1.00 62.91 97 GLY A O 1
ATOM 774 N N . GLY A 1 98 ? -7.911 14.265 -14.100 1.00 70.38 98 GLY A N 1
ATOM 775 C CA . GLY A 1 98 ? -8.221 15.612 -13.594 1.00 70.38 98 GLY A CA 1
ATOM 776 C C . GLY A 1 98 ? -7.108 16.230 -12.749 1.00 70.38 98 GLY A C 1
ATOM 777 O O . GLY A 1 98 ? -6.414 17.124 -13.229 1.00 70.38 98 GLY A O 1
ATOM 778 N N . SER A 1 99 ? -6.948 15.800 -11.496 1.00 75.81 99 SER A N 1
ATOM 779 C CA . SER A 1 99 ? -5.983 16.385 -10.545 1.00 75.81 99 SER A CA 1
ATOM 780 C C . SER A 1 99 ? -5.054 15.349 -9.907 1.00 75.81 99 SER A C 1
ATOM 782 O O . SER A 1 99 ? -5.365 14.161 -9.851 1.00 75.81 99 SER A O 1
ATOM 784 N N . TRP A 1 100 ? -3.924 15.806 -9.353 1.00 77.31 100 TRP A N 1
ATOM 785 C CA . TRP A 1 100 ? -3.012 14.953 -8.578 1.00 77.31 100 TRP A CA 1
ATOM 786 C C . TRP A 1 100 ? -3.730 14.210 -7.441 1.00 77.31 100 TRP A C 1
ATOM 788 O O . TRP A 1 100 ? -3.505 13.021 -7.234 1.00 77.31 100 TRP A O 1
ATOM 798 N N . SER A 1 101 ? -4.647 14.883 -6.740 1.00 79.38 101 SER A N 1
ATOM 799 C CA . SER A 1 101 ? -5.456 14.273 -5.681 1.00 79.38 101 SER A CA 1
ATOM 800 C C . SER A 1 101 ? -6.349 13.144 -6.189 1.00 79.38 101 SER A C 1
ATOM 802 O O . SER A 1 101 ? -6.446 12.118 -5.523 1.00 79.38 101 SER A O 1
ATOM 804 N N . GLU A 1 102 ? -6.963 13.296 -7.365 1.00 80.69 102 GLU A N 1
ATOM 805 C CA . GLU A 1 102 ? -7.767 12.230 -7.979 1.00 80.69 102 GLU A CA 1
ATOM 806 C C . GLU A 1 102 ? -6.895 11.034 -8.367 1.00 80.69 102 GLU A C 1
ATOM 808 O O . GLU A 1 102 ? -7.266 9.890 -8.114 1.00 80.69 102 GLU A O 1
ATOM 813 N N . TYR A 1 103 ? -5.695 11.280 -8.895 1.00 79.12 103 TYR A N 1
ATOM 814 C CA . TYR A 1 103 ? -4.763 10.205 -9.221 1.00 79.12 103 TYR A CA 1
ATOM 815 C C . TYR A 1 103 ? -4.279 9.446 -7.974 1.00 79.12 103 TYR A C 1
ATOM 817 O O . 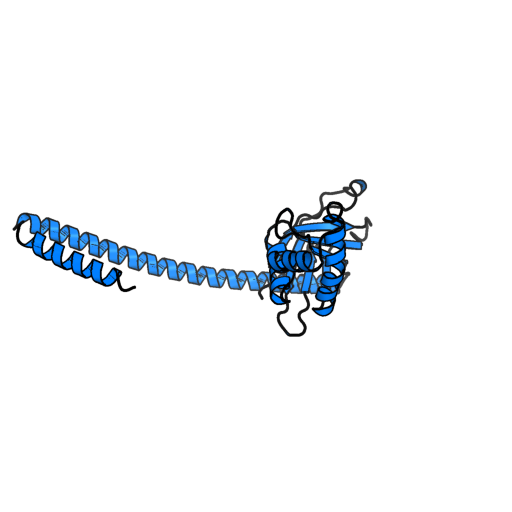TYR A 1 103 ? -4.247 8.212 -7.964 1.00 79.12 103 TYR A O 1
ATOM 825 N N . ILE A 1 104 ? -3.961 10.158 -6.889 1.00 81.31 104 ILE A N 1
ATOM 826 C CA . ILE A 1 104 ? -3.618 9.528 -5.607 1.00 81.31 104 ILE A CA 1
ATOM 827 C C . ILE A 1 104 ? -4.806 8.752 -5.028 1.00 81.31 104 ILE A C 1
ATOM 829 O O . ILE A 1 104 ? -4.616 7.651 -4.503 1.00 81.31 104 ILE A O 1
ATOM 833 N N . ASP A 1 105 ? -6.027 9.270 -5.155 1.00 83.25 105 ASP A N 1
ATOM 834 C CA . ASP A 1 105 ? -7.241 8.549 -4.767 1.00 83.25 105 ASP A CA 1
ATOM 835 C C . ASP A 1 105 ? -7.441 7.280 -5.612 1.00 83.25 105 ASP A C 1
ATOM 837 O O . ASP A 1 105 ? -7.765 6.211 -5.083 1.00 83.25 105 ASP A O 1
ATOM 841 N N . TYR A 1 106 ? -7.143 7.346 -6.911 1.00 84.62 106 TYR A N 1
ATOM 842 C CA . TYR A 1 106 ? -7.178 6.194 -7.804 1.00 84.62 106 TYR A CA 1
ATOM 843 C C . TYR A 1 106 ? -6.173 5.109 -7.389 1.00 84.62 106 TYR A C 1
ATOM 845 O O . TYR A 1 106 ? -6.547 3.934 -7.295 1.00 84.62 106 TYR A O 1
ATOM 853 N N . ILE A 1 107 ? -4.924 5.485 -7.084 1.00 84.19 107 ILE A N 1
ATOM 854 C CA . ILE A 1 107 ? -3.899 4.559 -6.569 1.00 84.19 107 ILE A CA 1
ATOM 855 C C . ILE A 1 107 ? -4.349 3.956 -5.234 1.00 84.19 107 ILE A C 1
ATOM 857 O O . ILE A 1 107 ? -4.342 2.736 -5.068 1.00 84.19 107 ILE A O 1
ATOM 861 N N . THR A 1 108 ? -4.803 4.800 -4.307 1.00 86.31 108 THR A N 1
ATOM 862 C CA . THR A 1 108 ? -5.285 4.398 -2.977 1.00 86.31 108 THR A CA 1
ATOM 863 C C . THR A 1 108 ? -6.425 3.393 -3.076 1.00 86.31 108 THR A C 1
ATOM 865 O O . THR A 1 108 ? -6.401 2.351 -2.422 1.00 86.31 108 THR A O 1
ATOM 868 N N . THR A 1 109 ? -7.411 3.674 -3.925 1.00 88.12 109 THR A N 1
ATOM 869 C CA . THR A 1 109 ? -8.564 2.794 -4.126 1.00 88.12 109 THR A CA 1
ATOM 870 C C . THR A 1 109 ? -8.151 1.492 -4.807 1.00 88.12 109 THR A C 1
ATOM 872 O O . THR A 1 109 ? -8.650 0.433 -4.442 1.00 88.12 109 THR A O 1
ATOM 875 N N . SER A 1 110 ? -7.199 1.538 -5.744 1.00 88.06 110 SER A N 1
ATOM 876 C CA . SER A 1 110 ? -6.657 0.338 -6.400 1.00 88.06 110 SER A CA 1
ATOM 877 C C . SER A 1 110 ? -5.899 -0.576 -5.442 1.00 88.06 110 SER A C 1
ATOM 879 O O . SER A 1 110 ? -5.955 -1.789 -5.585 1.00 88.06 110 SER A O 1
ATOM 881 N N . LEU A 1 111 ? -5.209 -0.019 -4.448 1.00 87.44 111 LEU A N 1
ATOM 882 C CA . LEU A 1 111 ? -4.511 -0.803 -3.424 1.00 87.44 111 LEU A CA 1
ATOM 883 C C . LEU A 1 111 ? -5.456 -1.376 -2.360 1.00 87.44 111 LEU A C 1
ATOM 885 O O . LEU A 1 111 ? -5.112 -2.357 -1.702 1.00 87.44 111 LEU A O 1
ATOM 889 N N . LYS A 1 112 ? -6.637 -0.767 -2.193 1.00 87.69 112 LYS A N 1
ATOM 890 C CA . LYS A 1 112 ? -7.689 -1.198 -1.259 1.00 87.69 112 LYS A CA 1
ATOM 891 C C . LYS A 1 112 ? -8.729 -2.134 -1.885 1.00 87.69 112 LYS A C 1
ATOM 893 O O . LYS A 1 112 ? -9.489 -2.752 -1.149 1.00 87.69 112 LYS A O 1
ATOM 898 N N . SER A 1 113 ? -8.785 -2.243 -3.213 1.00 84.19 113 SER A N 1
ATOM 899 C CA . SER A 1 113 ? -9.815 -3.007 -3.937 1.00 84.19 113 SER A CA 1
ATOM 900 C C . SER A 1 113 ? -9.708 -4.527 -3.763 1.00 84.19 113 SER A C 1
ATOM 902 O O . SER A 1 113 ? -10.632 -5.249 -4.133 1.00 84.19 113 SER A O 1
ATOM 904 N N . GLY A 1 114 ? -8.583 -5.021 -3.235 1.00 77.12 114 GLY A N 1
ATOM 905 C CA . GLY A 1 114 ? -8.283 -6.449 -3.109 1.00 77.12 114 GLY A CA 1
ATOM 906 C C . GLY A 1 114 ? -7.793 -7.112 -4.403 1.00 77.12 114 GLY A C 1
ATOM 907 O O . GLY A 1 114 ? -7.304 -8.236 -4.344 1.00 77.12 114 GLY A O 1
ATOM 908 N N . ASP A 1 115 ? -7.848 -6.430 -5.554 1.00 85.25 115 ASP A N 1
ATOM 909 C CA . ASP A 1 115 ? -7.257 -6.898 -6.820 1.00 85.25 115 ASP A CA 1
ATOM 910 C C . ASP A 1 115 ? -5.798 -6.430 -6.914 1.00 85.25 115 ASP A C 1
ATOM 912 O O . ASP A 1 115 ? -5.418 -5.592 -7.740 1.00 85.25 115 ASP A O 1
ATOM 916 N N . VAL A 1 116 ? -4.998 -6.931 -5.970 1.00 89.12 116 VAL A N 1
ATOM 917 C CA . VAL A 1 116 ? -3.565 -6.664 -5.843 1.00 89.12 116 VAL A CA 1
ATOM 918 C C . VAL A 1 116 ? -2.812 -7.971 -6.042 1.00 89.12 116 VAL A C 1
ATOM 920 O O . VAL A 1 116 ? -3.071 -8.965 -5.367 1.00 89.12 116 VAL A O 1
ATOM 923 N N . LYS A 1 117 ? -1.871 -7.966 -6.980 1.00 90.00 117 LYS A N 1
ATOM 924 C CA . LYS A 1 117 ? -1.019 -9.097 -7.334 1.00 90.00 117 LYS A CA 1
ATOM 925 C C . LYS A 1 117 ? 0.433 -8.698 -7.193 1.00 90.00 117 LYS A C 1
ATOM 927 O O . LYS A 1 117 ? 0.829 -7.612 -7.610 1.00 90.00 117 LYS A O 1
ATOM 932 N N . LEU A 1 118 ? 1.223 -9.605 -6.650 1.00 88.31 118 LEU A N 1
ATOM 933 C CA . LEU A 1 118 ? 2.656 -9.437 -6.508 1.00 88.31 118 LEU A CA 1
ATOM 934 C C . LEU A 1 118 ? 3.331 -10.448 -7.421 1.00 88.31 118 LEU A C 1
ATOM 936 O O . LEU A 1 118 ? 3.111 -11.644 -7.264 1.00 88.31 118 LEU A O 1
ATOM 940 N N . VAL A 1 119 ? 4.073 -9.973 -8.416 1.00 87.62 119 VAL A N 1
ATOM 941 C CA . VAL A 1 119 ? 4.725 -10.836 -9.404 1.00 87.62 119 VAL A CA 1
ATOM 942 C C . VAL A 1 119 ? 6.224 -10.822 -9.165 1.00 87.62 119 VAL A C 1
ATOM 944 O O . VAL A 1 119 ? 6.857 -9.773 -9.302 1.00 87.62 119 VAL A O 1
ATOM 947 N N . LEU A 1 120 ? 6.774 -11.988 -8.834 1.00 83.94 120 LEU A N 1
ATOM 948 C CA . LEU A 1 120 ? 8.204 -12.197 -8.628 1.00 83.94 120 LEU A CA 1
ATOM 949 C C . LEU A 1 120 ? 8.872 -12.574 -9.949 1.00 83.94 120 LEU A C 1
ATOM 951 O O . LEU A 1 120 ? 8.349 -13.408 -10.693 1.00 83.94 120 LEU A O 1
ATOM 955 N N . ASP A 1 121 ? 10.027 -11.971 -10.220 1.00 77.38 121 ASP A N 1
ATOM 956 C CA . ASP A 1 121 ? 10.835 -12.217 -11.409 1.00 77.38 121 ASP A CA 1
ATOM 957 C C . ASP A 1 121 ? 12.293 -12.535 -11.028 1.00 77.38 121 ASP A C 1
ATOM 959 O O . ASP A 1 121 ? 12.908 -11.867 -10.188 1.00 77.38 121 ASP A O 1
ATOM 963 N N . GLY A 1 122 ? 12.847 -13.570 -11.662 1.00 64.50 122 GLY A N 1
ATOM 964 C CA . GLY A 1 122 ? 14.190 -14.092 -11.396 1.00 64.50 122 GLY A CA 1
ATOM 965 C C . GLY A 1 122 ? 14.228 -15.214 -10.351 1.00 64.50 122 GLY A C 1
ATOM 966 O O . GLY A 1 122 ? 13.601 -15.136 -9.300 1.00 64.50 122 GLY A O 1
ATOM 967 N N . VAL A 1 123 ? 14.996 -16.268 -10.643 1.00 55.62 123 VAL A N 1
ATOM 968 C CA . VAL A 1 123 ? 15.280 -17.372 -9.716 1.00 55.62 123 VAL A CA 1
ATOM 969 C C . VAL A 1 123 ? 16.777 -17.401 -9.464 1.00 55.62 123 VAL A C 1
ATOM 971 O O . VAL A 1 123 ? 17.555 -17.655 -10.380 1.00 55.62 123 VAL A O 1
ATOM 974 N N . SER A 1 124 ? 17.176 -17.178 -8.218 1.00 49.34 124 SER A N 1
ATOM 975 C CA . SER A 1 124 ? 18.443 -17.678 -7.702 1.00 49.34 124 SER A CA 1
ATOM 976 C C . SER A 1 124 ? 18.134 -18.413 -6.405 1.00 49.34 124 SER A C 1
ATOM 978 O O . SER A 1 124 ? 17.626 -17.813 -5.458 1.00 49.34 124 SER A O 1
ATOM 980 N N . GLU A 1 125 ? 18.409 -19.719 -6.374 1.00 47.72 125 GLU A N 1
ATOM 981 C CA . GLU A 1 125 ? 18.161 -20.610 -5.226 1.00 47.72 125 GLU A CA 1
ATOM 982 C C . GLU A 1 125 ? 18.876 -20.144 -3.941 1.00 47.72 125 GLU A C 1
ATOM 984 O O . GLU A 1 125 ? 18.500 -20.553 -2.846 1.00 47.72 125 GLU A O 1
ATOM 989 N N . LEU A 1 126 ? 19.870 -19.256 -4.068 1.00 47.16 126 LEU A N 1
ATOM 990 C CA . LEU A 1 126 ? 20.627 -18.660 -2.965 1.00 47.16 126 LEU A CA 1
ATOM 991 C C . LEU A 1 126 ? 20.283 -17.189 -2.671 1.00 47.16 126 LEU A C 1
ATOM 993 O O . LEU A 1 126 ? 20.566 -16.725 -1.570 1.00 47.16 126 LEU A O 1
ATOM 997 N N . GLU A 1 127 ? 19.685 -16.451 -3.615 1.00 53.53 127 GLU A N 1
ATOM 998 C CA . GLU A 1 127 ? 19.513 -14.987 -3.514 1.00 53.53 127 GLU A CA 1
ATOM 999 C C . GLU A 1 127 ? 18.061 -14.493 -3.638 1.00 53.53 127 GLU A C 1
ATOM 1001 O O . GLU A 1 127 ? 17.816 -13.301 -3.459 1.00 53.53 127 GLU A O 1
ATOM 1006 N N . GLY A 1 128 ? 17.073 -15.364 -3.870 1.00 59.25 128 GLY A N 1
ATOM 1007 C CA . GLY A 1 128 ? 15.661 -14.976 -4.023 1.00 59.25 128 GLY A CA 1
ATOM 1008 C C . GLY A 1 128 ? 15.370 -14.201 -5.321 1.00 59.25 128 GLY A C 1
ATOM 1009 O O . GLY A 1 128 ? 16.198 -14.167 -6.230 1.00 59.25 128 GLY A O 1
ATOM 1010 N N . ALA A 1 129 ? 14.176 -13.606 -5.437 1.00 63.09 129 ALA A N 1
ATOM 1011 C CA . ALA A 1 129 ? 13.772 -12.871 -6.644 1.00 63.09 129 ALA A CA 1
ATOM 1012 C C . ALA A 1 129 ? 14.529 -11.537 -6.772 1.00 63.09 129 ALA A C 1
ATOM 1014 O O . ALA A 1 129 ? 14.676 -10.810 -5.790 1.00 63.09 129 ALA A O 1
ATOM 1015 N N . SER A 1 130 ? 15.011 -11.204 -7.973 1.00 65.19 130 SER A N 1
ATOM 1016 C CA . SER A 1 130 ? 15.827 -10.002 -8.217 1.00 65.19 130 SER A CA 1
ATOM 1017 C C . SER A 1 130 ? 14.989 -8.776 -8.572 1.00 65.19 130 SER A C 1
ATOM 1019 O O . SER A 1 130 ? 15.401 -7.644 -8.307 1.00 65.19 130 SER A O 1
ATOM 1021 N N . GLN A 1 131 ? 13.804 -8.990 -9.146 1.00 65.38 131 GLN A N 1
ATOM 1022 C CA . GLN A 1 131 ? 12.847 -7.938 -9.462 1.00 65.38 131 GLN A CA 1
ATOM 1023 C C . GLN A 1 131 ? 11.444 -8.367 -9.059 1.00 65.38 131 GLN A C 1
ATOM 1025 O O . GLN A 1 131 ? 11.052 -9.520 -9.219 1.00 65.38 131 GLN A O 1
ATOM 1030 N N . GLU A 1 132 ? 10.664 -7.411 -8.571 1.00 80.69 132 GLU A N 1
ATOM 1031 C CA . GLU A 1 132 ? 9.286 -7.651 -8.175 1.00 80.69 132 GLU A CA 1
ATOM 1032 C C . GLU A 1 132 ? 8.384 -6.555 -8.736 1.00 80.69 132 GLU A C 1
ATOM 1034 O O . GLU A 1 132 ? 8.778 -5.395 -8.870 1.00 80.69 132 GLU A O 1
ATOM 1039 N N . LYS A 1 133 ? 7.164 -6.924 -9.124 1.00 87.56 133 LYS A N 1
ATOM 1040 C CA . LYS A 1 133 ? 6.168 -5.991 -9.653 1.00 87.56 133 LYS A CA 1
ATOM 1041 C C . LYS A 1 133 ? 4.893 -6.110 -8.835 1.00 87.56 133 LYS A C 1
ATOM 1043 O O . LYS A 1 133 ? 4.229 -7.144 -8.873 1.00 87.56 133 LYS A O 1
ATOM 1048 N N . LEU A 1 134 ? 4.522 -5.032 -8.151 1.00 86.94 134 LEU A N 1
ATOM 1049 C CA . LEU A 1 134 ? 3.199 -4.907 -7.549 1.00 86.94 134 LEU A CA 1
ATOM 1050 C C . LEU A 1 134 ? 2.231 -4.395 -8.610 1.00 86.94 134 LEU A C 1
ATOM 1052 O O . LEU A 1 134 ? 2.427 -3.316 -9.169 1.00 86.94 134 LEU A O 1
ATOM 1056 N N . ILE A 1 135 ? 1.194 -5.172 -8.883 1.00 87.25 135 ILE A N 1
ATOM 1057 C CA . ILE A 1 135 ? 0.141 -4.852 -9.838 1.00 87.25 135 ILE A CA 1
ATOM 1058 C C . ILE A 1 135 ? -1.150 -4.662 -9.051 1.00 87.25 135 ILE A C 1
ATOM 1060 O O . ILE A 1 135 ? -1.577 -5.582 -8.364 1.00 87.25 135 ILE A O 1
ATOM 1064 N N . CYS A 1 136 ? -1.794 -3.505 -9.157 1.00 85.88 136 CYS A N 1
ATOM 1065 C CA . CYS A 1 136 ? -3.084 -3.267 -8.513 1.00 85.88 136 CYS A CA 1
ATOM 1066 C C . CYS A 1 136 ? -4.117 -2.700 -9.485 1.00 85.88 136 CYS A C 1
ATOM 1068 O O . CYS A 1 136 ? -3.786 -2.023 -10.463 1.00 85.88 136 CYS A O 1
ATOM 1070 N N . GLN A 1 137 ? -5.388 -3.012 -9.244 1.00 85.38 137 GLN A N 1
ATOM 1071 C CA . GLN A 1 137 ? -6.484 -2.648 -10.135 1.00 85.38 137 GLN A CA 1
ATOM 1072 C C . GLN A 1 137 ? -7.704 -2.205 -9.323 1.00 85.38 137 GLN A C 1
ATOM 1074 O O . GLN A 1 137 ? -8.209 -2.950 -8.493 1.00 85.38 137 GLN A O 1
ATOM 1079 N N . LYS A 1 138 ? -8.227 -0.996 -9.577 1.00 84.38 138 LYS A N 1
ATOM 1080 C CA . LYS A 1 138 ? -9.420 -0.477 -8.876 1.00 84.38 138 LYS A CA 1
ATOM 1081 C C . LYS A 1 138 ? -10.641 -1.390 -9.013 1.00 84.38 138 LYS A C 1
ATOM 1083 O O . LYS A 1 138 ? -11.351 -1.608 -8.040 1.00 84.38 138 LYS A O 1
ATOM 1088 N N . ALA A 1 139 ? -10.887 -1.896 -10.217 1.00 81.19 139 ALA A N 1
ATOM 1089 C CA . ALA A 1 139 ? -11.940 -2.861 -10.519 1.00 81.19 139 ALA A CA 1
ATOM 1090 C C . ALA A 1 139 ? -11.656 -3.541 -11.864 1.00 81.19 139 ALA A C 1
ATOM 1092 O O . ALA A 1 139 ? -10.924 -3.002 -12.701 1.00 81.19 139 ALA A O 1
ATOM 1093 N N . LYS A 1 140 ? -12.276 -4.697 -12.113 1.00 78.38 140 LYS A N 1
ATOM 1094 C CA . LYS A 1 140 ? -12.147 -5.410 -13.390 1.00 78.38 140 LYS A CA 1
ATOM 1095 C C . LYS A 1 140 ? -12.507 -4.490 -14.566 1.00 78.38 140 LYS A C 1
ATOM 1097 O O . LYS A 1 140 ? -13.590 -3.918 -14.601 1.00 78.38 140 LYS A O 1
ATOM 1102 N N . GLY A 1 141 ? -11.596 -4.368 -15.531 1.00 72.81 141 GLY A N 1
ATOM 1103 C CA . GLY A 1 141 ? -11.745 -3.488 -16.701 1.00 72.81 141 GLY A CA 1
ATOM 1104 C C . GLY A 1 141 ? -11.142 -2.089 -16.528 1.00 72.81 141 GLY A C 1
ATOM 1105 O O . GLY A 1 141 ? -10.957 -1.393 -17.521 1.00 72.81 141 GLY A O 1
ATOM 1106 N N . MET A 1 142 ? -10.762 -1.702 -15.306 1.00 79.25 142 MET A N 1
ATOM 1107 C CA . MET A 1 142 ? -10.041 -0.450 -15.044 1.00 79.25 142 MET A CA 1
ATOM 1108 C C . MET A 1 142 ? -8.545 -0.592 -15.364 1.00 79.25 142 MET A C 1
ATOM 1110 O O . MET A 1 142 ? -8.014 -1.706 -15.295 1.00 79.25 142 MET A O 1
ATOM 1114 N N . PRO A 1 143 ? -7.828 0.503 -15.661 1.00 76.88 143 PRO A N 1
ATOM 1115 C CA . PRO A 1 143 ? -6.382 0.458 -15.856 1.00 76.88 143 PRO A CA 1
ATOM 1116 C C . PRO A 1 143 ? -5.633 -0.115 -14.642 1.00 76.88 143 PRO A C 1
ATOM 1118 O O . PRO A 1 143 ? -5.844 0.305 -13.506 1.00 76.88 143 PRO A O 1
ATOM 1121 N N . ARG A 1 144 ? -4.744 -1.082 -14.875 1.00 80.06 144 ARG A N 1
ATOM 1122 C CA . ARG A 1 144 ? -3.924 -1.700 -13.818 1.00 80.06 144 ARG A CA 1
ATOM 1123 C C . ARG A 1 144 ? -2.698 -0.861 -13.567 1.00 80.06 144 ARG A C 1
ATOM 1125 O O . ARG A 1 144 ? -2.001 -0.683 -14.548 1.00 80.06 144 ARG A O 1
ATOM 1132 N N . ILE A 1 145 ? -2.408 -0.461 -12.330 1.00 82.69 145 ILE A N 1
ATOM 1133 C CA . ILE A 1 145 ? -1.158 0.183 -11.891 1.00 82.69 145 ILE A CA 1
ATOM 1134 C C . ILE A 1 145 ? -0.086 -0.882 -11.672 1.00 82.69 145 ILE A C 1
ATOM 1136 O O . ILE A 1 145 ? -0.382 -1.933 -11.117 1.00 82.69 145 ILE A O 1
ATOM 1140 N N . LEU A 1 146 ? 1.145 -0.625 -12.114 1.00 84.94 146 LEU A N 1
ATOM 1141 C CA . LEU A 1 146 ? 2.280 -1.528 -11.980 1.00 84.94 146 LEU A CA 1
ATOM 1142 C C . LEU A 1 146 ? 3.459 -0.733 -11.443 1.00 84.94 146 LEU A C 1
ATOM 1144 O O . LEU A 1 146 ? 3.908 0.241 -12.046 1.00 84.94 146 LEU A O 1
ATOM 1148 N N . LEU A 1 147 ? 3.950 -1.181 -10.297 1.00 86.31 147 LEU A N 1
ATOM 1149 C CA . LEU A 1 147 ? 5.061 -0.590 -9.576 1.00 86.31 147 LEU A CA 1
ATOM 1150 C C . LEU A 1 147 ? 6.182 -1.621 -9.523 1.00 86.31 147 LEU A C 1
ATOM 1152 O O . LEU A 1 147 ? 6.038 -2.671 -8.903 1.00 86.31 147 LEU A O 1
ATOM 1156 N N . ALA A 1 148 ? 7.286 -1.328 -10.206 1.00 86.88 148 ALA A N 1
ATOM 1157 C CA . ALA A 1 148 ? 8.497 -2.130 -10.106 1.00 86.88 148 ALA A CA 1
ATOM 1158 C C . ALA A 1 148 ? 9.206 -1.817 -8.783 1.00 86.88 148 ALA A C 1
ATOM 1160 O O . ALA A 1 148 ? 9.546 -0.657 -8.527 1.00 86.88 148 ALA A O 1
ATOM 1161 N N . LEU A 1 149 ? 9.391 -2.853 -7.974 1.00 88.88 149 LEU A N 1
ATOM 1162 C CA . LEU A 1 149 ? 10.019 -2.854 -6.664 1.00 88.88 149 LEU A CA 1
ATOM 1163 C C . LEU A 1 149 ? 11.449 -3.394 -6.782 1.00 88.88 149 LEU A C 1
ATOM 1165 O O . LEU A 1 149 ? 11.721 -4.339 -7.528 1.00 88.88 149 LEU A O 1
ATOM 1169 N N . CYS A 1 150 ? 12.363 -2.781 -6.038 1.00 89.00 150 CYS A N 1
ATOM 1170 C CA . CYS A 1 150 ? 13.763 -3.178 -5.975 1.00 89.00 150 CYS A CA 1
ATOM 1171 C C . CYS A 1 150 ? 14.005 -4.012 -4.718 1.00 89.00 150 CYS A C 1
ATOM 1173 O O . CYS A 1 150 ? 13.561 -3.626 -3.634 1.00 89.00 150 CYS A O 1
ATOM 1175 N N . LYS A 1 151 ? 14.738 -5.124 -4.846 1.00 90.19 151 LYS A N 1
ATOM 1176 C CA . LYS A 1 151 ? 15.124 -5.938 -3.690 1.00 90.19 151 LYS A CA 1
ATOM 1177 C C . LYS A 1 151 ? 16.092 -5.170 -2.795 1.00 90.19 151 LYS A C 1
ATOM 1179 O O . LYS A 1 151 ? 17.098 -4.640 -3.264 1.00 90.19 151 LYS A O 1
ATOM 1184 N N . LEU A 1 152 ? 15.788 -5.141 -1.504 1.00 90.56 152 LEU A N 1
ATOM 1185 C CA . LEU A 1 152 ? 16.671 -4.628 -0.468 1.00 90.56 152 LEU A CA 1
ATOM 1186 C C . LEU A 1 152 ? 17.519 -5.761 0.105 1.00 90.56 152 LEU A C 1
ATOM 1188 O O . LEU A 1 152 ? 17.082 -6.909 0.186 1.00 90.56 152 LEU A O 1
ATOM 1192 N N . VAL A 1 153 ? 18.742 -5.427 0.510 1.00 87.88 153 VAL A N 1
ATOM 1193 C CA . VAL A 1 153 ? 19.740 -6.400 0.969 1.00 87.88 153 VAL A CA 1
ATOM 1194 C C . VAL A 1 153 ? 20.290 -5.969 2.331 1.00 87.88 153 VAL A C 1
ATOM 1196 O O . VAL A 1 153 ? 20.485 -4.778 2.582 1.00 87.88 153 VAL A O 1
ATOM 1199 N N . ASN A 1 154 ? 20.569 -6.940 3.206 1.00 86.62 154 ASN A N 1
ATOM 1200 C CA . ASN A 1 154 ? 21.230 -6.754 4.503 1.00 86.62 154 ASN A CA 1
ATOM 1201 C C . ASN A 1 154 ? 20.558 -5.680 5.387 1.00 86.62 154 ASN A C 1
ATOM 1203 O O . ASN A 1 154 ? 19.359 -5.753 5.658 1.00 86.62 154 ASN A O 1
ATOM 1207 N N . GLY A 1 155 ? 21.336 -4.688 5.841 1.00 90.00 155 GLY A N 1
ATOM 1208 C CA . GLY A 1 155 ? 20.905 -3.645 6.772 1.00 90.00 155 GLY A CA 1
ATOM 1209 C C . GLY A 1 155 ? 19.672 -2.880 6.296 1.00 90.00 155 GLY A C 1
ATOM 1210 O O . GLY A 1 155 ? 18.740 -2.708 7.075 1.00 90.00 155 GLY A O 1
ATOM 1211 N N . ALA A 1 156 ? 19.609 -2.533 5.006 1.00 91.31 156 ALA A N 1
ATOM 1212 C CA . ALA A 1 156 ? 18.469 -1.815 4.435 1.00 91.31 156 ALA A CA 1
ATOM 1213 C C . ALA A 1 156 ? 17.169 -2.629 4.528 1.00 91.31 156 ALA A C 1
ATOM 1215 O O . ALA A 1 156 ? 16.122 -2.090 4.865 1.00 91.31 156 ALA A O 1
ATOM 1216 N N . ALA A 1 157 ? 17.234 -3.945 4.294 1.00 91.94 157 ALA A N 1
ATOM 1217 C CA . ALA A 1 157 ? 16.070 -4.815 4.450 1.00 91.94 157 ALA A CA 1
ATOM 1218 C C . ALA A 1 157 ? 15.624 -4.900 5.918 1.00 91.94 157 ALA A C 1
ATOM 1220 O O . ALA A 1 157 ? 14.428 -4.842 6.199 1.00 91.94 157 ALA A O 1
ATOM 1221 N N . SER A 1 158 ? 16.574 -5.015 6.856 1.00 92.00 158 SER A N 1
ATOM 1222 C CA . SER A 1 158 ? 16.264 -5.086 8.291 1.00 92.00 158 SER A CA 1
ATOM 1223 C C . SER A 1 158 ? 15.681 -3.789 8.850 1.00 92.00 158 SER A C 1
ATOM 1225 O O . SER A 1 158 ? 14.733 -3.831 9.631 1.00 92.00 158 SER A O 1
ATOM 1227 N N . GLU A 1 159 ? 16.206 -2.645 8.414 1.00 94.25 159 GLU A N 1
ATOM 1228 C CA . GLU A 1 159 ? 15.715 -1.325 8.798 1.00 94.25 159 GLU A CA 1
ATOM 1229 C C . GLU A 1 159 ? 14.285 -1.117 8.296 1.00 94.25 159 GLU A C 1
ATOM 1231 O O . GLU A 1 159 ? 13.401 -0.728 9.053 1.00 94.25 159 GLU A O 1
ATOM 1236 N N . GLU A 1 160 ? 14.021 -1.490 7.048 1.00 92.12 160 GLU A N 1
ATOM 1237 C CA . GLU A 1 160 ? 12.698 -1.369 6.441 1.00 92.12 160 GLU A CA 1
ATOM 1238 C C . GLU A 1 160 ? 11.665 -2.292 7.093 1.00 92.12 1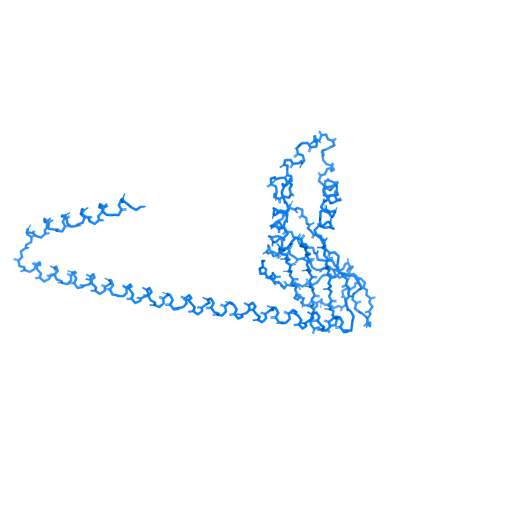60 GLU A C 1
ATOM 1240 O O . GLU A 1 160 ? 10.535 -1.869 7.341 1.00 92.12 160 GLU A O 1
ATOM 1245 N N . MET A 1 161 ? 12.050 -3.516 7.467 1.00 93.12 161 MET A N 1
ATOM 1246 C CA . MET A 1 161 ? 11.199 -4.396 8.276 1.00 93.12 161 MET A CA 1
ATOM 1247 C C . MET A 1 161 ? 10.915 -3.810 9.665 1.00 93.12 161 MET A C 1
ATOM 1249 O O . MET A 1 161 ? 9.792 -3.938 10.160 1.00 93.12 161 MET A O 1
ATOM 1253 N N . ALA A 1 162 ? 11.894 -3.154 10.297 1.00 93.38 162 ALA A N 1
ATOM 1254 C CA . ALA A 1 162 ? 11.700 -2.500 11.591 1.00 93.38 162 ALA A CA 1
ATOM 1255 C C . ALA A 1 162 ? 10.737 -1.306 11.482 1.00 93.38 162 ALA A C 1
ATOM 1257 O O . ALA A 1 162 ? 9.816 -1.192 12.294 1.00 93.38 162 ALA A O 1
ATOM 1258 N N . ILE A 1 163 ? 10.894 -0.475 10.445 1.00 92.00 163 ILE A N 1
ATOM 1259 C CA . ILE A 1 163 ? 9.984 0.638 10.135 1.00 92.00 163 ILE A CA 1
ATOM 1260 C C . ILE A 1 163 ? 8.562 0.110 9.919 1.00 92.00 163 ILE A C 1
ATOM 1262 O O . ILE A 1 163 ? 7.636 0.562 10.591 1.00 92.00 163 ILE A O 1
ATOM 1266 N N . LEU A 1 164 ? 8.394 -0.907 9.067 1.00 91.81 164 LEU A N 1
ATOM 1267 C 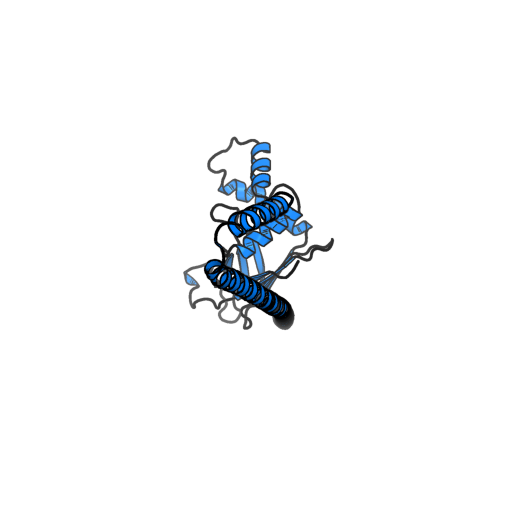CA . LEU A 1 164 ? 7.089 -1.524 8.814 1.00 91.81 164 LEU A CA 1
ATOM 1268 C C . LEU A 1 164 ? 6.451 -2.106 10.076 1.00 91.81 164 LEU A C 1
ATOM 1270 O O . LEU A 1 164 ? 5.244 -1.981 10.276 1.00 91.81 164 LEU A O 1
ATOM 1274 N N . SER A 1 165 ? 7.251 -2.747 10.929 1.00 93.56 165 SER A N 1
ATOM 1275 C CA . SER A 1 165 ? 6.771 -3.318 12.191 1.00 93.56 165 SER A CA 1
ATOM 1276 C C . SER A 1 165 ? 6.253 -2.230 13.130 1.00 93.56 165 SER A C 1
ATOM 1278 O O . SER A 1 165 ? 5.201 -2.396 13.750 1.00 93.56 165 SER A O 1
ATOM 1280 N N . LEU A 1 166 ? 6.964 -1.102 13.207 1.00 92.69 166 LEU A N 1
ATOM 1281 C CA . LEU A 1 166 ? 6.556 0.052 14.002 1.00 92.69 166 LEU A CA 1
ATOM 1282 C C . LEU A 1 166 ? 5.276 0.693 13.450 1.00 92.69 166 LEU A C 1
ATOM 1284 O O . LEU A 1 166 ? 4.355 0.978 14.213 1.00 92.69 166 LEU A O 1
ATOM 1288 N N . GLU A 1 167 ? 5.188 0.879 12.133 1.00 90.75 167 GLU A N 1
ATOM 1289 C CA . GLU A 1 167 ? 4.002 1.431 11.465 1.00 90.75 167 GLU A CA 1
ATOM 1290 C C . GLU A 1 167 ? 2.771 0.541 11.684 1.00 90.75 167 GLU A C 1
ATOM 1292 O O . GLU A 1 167 ? 1.690 1.043 12.001 1.00 90.75 167 GLU A O 1
ATOM 1297 N N . LEU A 1 168 ? 2.935 -0.781 11.577 1.00 91.31 168 LEU A N 1
ATOM 1298 C CA . LEU A 1 168 ? 1.864 -1.745 11.825 1.00 91.31 168 LEU A CA 1
ATOM 1299 C C . LEU A 1 168 ? 1.409 -1.717 13.291 1.00 91.31 168 LEU A C 1
ATOM 1301 O O . LEU A 1 168 ? 0.210 -1.731 13.566 1.00 91.31 168 LEU A O 1
ATOM 1305 N N . TYR A 1 169 ? 2.355 -1.647 14.231 1.00 92.81 169 TYR A N 1
ATOM 1306 C CA . TYR A 1 169 ? 2.051 -1.550 15.658 1.00 92.81 169 TYR A CA 1
ATOM 1307 C C . TYR A 1 169 ? 1.303 -0.257 16.003 1.00 92.81 169 TYR A C 1
ATOM 1309 O O . TYR A 1 169 ? 0.321 -0.299 16.744 1.00 92.81 169 TYR A O 1
ATOM 1317 N N . ASN A 1 170 ? 1.720 0.875 15.435 1.00 91.19 170 ASN A N 1
ATOM 1318 C CA . ASN A 1 170 ? 1.033 2.150 15.630 1.00 91.19 170 ASN A CA 1
ATOM 1319 C C . ASN A 1 170 ? -0.393 2.096 15.066 1.00 91.19 170 ASN A C 1
ATOM 1321 O O . ASN A 1 170 ? -1.339 2.409 15.782 1.00 91.19 170 ASN A O 1
ATOM 1325 N N . GLY A 1 171 ? -0.573 1.577 13.844 1.00 88.19 171 GLY A N 1
ATOM 1326 C CA . GLY A 1 171 ? -1.907 1.399 13.260 1.00 88.19 171 GLY A CA 1
ATOM 1327 C C . GLY A 1 171 ? -2.806 0.458 14.075 1.00 88.19 171 GLY A C 1
ATOM 1328 O O . GLY A 1 171 ? -4.012 0.692 14.204 1.00 88.19 171 GLY A O 1
ATOM 1329 N N . PHE A 1 172 ? -2.228 -0.583 14.681 1.00 89.94 172 PHE A N 1
ATOM 1330 C CA . PHE A 1 172 ? -2.937 -1.446 15.625 1.00 89.94 172 PHE A CA 1
ATOM 1331 C C . PHE A 1 172 ? -3.376 -0.673 16.874 1.00 89.94 172 PHE A C 1
ATOM 1333 O O . PHE A 1 172 ? -4.542 -0.761 17.258 1.00 89.94 172 PHE A O 1
ATOM 1340 N N . LYS A 1 173 ? -2.484 0.124 17.473 1.00 92.00 173 LYS A N 1
ATOM 1341 C CA . LYS A 1 173 ? -2.799 0.934 18.658 1.00 92.00 173 LYS A CA 1
ATOM 1342 C C . LYS A 1 173 ? -3.891 1.964 18.394 1.00 92.00 173 LYS A C 1
ATOM 1344 O O . LYS A 1 173 ? -4.803 2.088 19.209 1.00 92.00 173 LYS A O 1
ATOM 1349 N N . ASP A 1 174 ? -3.858 2.619 17.241 1.00 90.12 174 ASP A N 1
ATOM 1350 C CA . ASP A 1 174 ? -4.896 3.571 16.835 1.00 90.12 174 ASP A CA 1
ATOM 1351 C C . ASP A 1 174 ? -6.265 2.883 16.693 1.00 90.12 174 ASP A C 1
ATOM 1353 O O . ASP A 1 174 ? -7.298 3.405 17.132 1.00 90.12 174 ASP A O 1
ATOM 1357 N N . THR A 1 175 ? -6.271 1.666 16.140 1.00 89.75 175 THR A N 1
ATOM 1358 C CA . THR A 1 175 ? -7.483 0.846 16.007 1.00 89.75 175 THR A CA 1
ATOM 1359 C C . THR A 1 175 ? -8.009 0.391 17.371 1.00 89.75 175 THR A C 1
ATOM 1361 O O . THR A 1 175 ? -9.217 0.434 17.606 1.00 89.75 175 THR A O 1
ATOM 1364 N N . GLU A 1 176 ? -7.129 -0.016 18.292 1.00 90.69 176 GLU A N 1
ATOM 1365 C CA . GLU A 1 176 ? -7.515 -0.389 19.660 1.00 90.69 176 GLU A CA 1
ATOM 1366 C C . GLU A 1 176 ? -8.155 0.781 20.418 1.00 90.69 176 GLU A C 1
ATOM 1368 O O . GLU A 1 176 ? -9.205 0.598 21.041 1.00 90.69 176 GLU A O 1
ATOM 1373 N N . CYS A 1 177 ? -7.557 1.975 20.346 1.00 90.69 177 CYS A N 1
ATOM 1374 C CA . CYS A 1 177 ? -8.104 3.184 20.964 1.00 90.69 177 CYS A CA 1
ATOM 1375 C C . CYS A 1 177 ? -9.496 3.510 20.407 1.00 90.69 177 CYS A C 1
ATOM 1377 O O . CYS A 1 177 ? -10.450 3.641 21.175 1.00 90.69 177 CYS A O 1
ATOM 1379 N N . SER A 1 178 ? -9.634 3.535 19.077 1.00 90.12 178 SER A N 1
ATOM 1380 C CA . SER A 1 178 ? -10.914 3.806 18.404 1.00 90.12 178 SER A CA 1
ATOM 1381 C C . SER A 1 178 ? -11.997 2.791 18.800 1.00 90.12 178 SER A C 1
ATOM 1383 O O . SER A 1 178 ? -13.145 3.149 19.069 1.00 90.12 178 SER A O 1
ATOM 1385 N N . LEU A 1 179 ? -11.632 1.509 18.909 1.00 92.00 179 LEU A N 1
ATOM 1386 C CA . LEU A 1 179 ? -12.547 0.451 19.340 1.00 92.00 179 LEU A CA 1
ATOM 1387 C C . LEU A 1 179 ? -12.980 0.609 20.807 1.00 92.00 179 LEU A C 1
ATOM 1389 O O . LEU A 1 179 ? -14.118 0.279 21.156 1.00 92.00 179 LEU A O 1
ATOM 1393 N N . ALA A 1 180 ? -12.091 1.072 21.687 1.00 91.25 180 ALA A N 1
ATOM 1394 C CA . ALA A 1 180 ? -12.428 1.333 23.085 1.00 91.25 180 ALA A CA 1
ATOM 1395 C C . ALA A 1 180 ? -13.445 2.481 23.212 1.00 91.25 180 ALA A C 1
ATOM 1397 O O . ALA A 1 180 ? -14.417 2.358 23.965 1.00 91.25 180 ALA A O 1
ATOM 1398 N N . GLU A 1 181 ? -13.268 3.547 22.429 1.00 92.19 181 GLU A N 1
ATOM 1399 C CA . GLU A 1 181 ? -14.202 4.677 22.350 1.00 92.19 181 GLU A CA 1
ATOM 1400 C C . GLU A 1 181 ? -15.578 4.251 21.819 1.00 92.19 181 GLU A C 1
ATOM 1402 O O . GLU A 1 181 ? -16.612 4.607 22.398 1.00 92.19 181 GLU A O 1
ATOM 1407 N N . GLU A 1 182 ? -15.615 3.424 20.768 1.00 89.38 182 GLU A N 1
ATOM 1408 C CA . GLU A 1 182 ? -16.867 2.893 20.215 1.00 89.38 182 GLU A CA 1
ATOM 1409 C C . GLU A 1 182 ? -17.605 2.017 21.238 1.00 89.38 182 GLU A C 1
ATOM 1411 O O . GLU A 1 182 ? -18.814 2.162 21.440 1.00 89.38 182 GLU A O 1
ATOM 1416 N N . LYS A 1 183 ? -16.883 1.139 21.948 1.00 91.50 183 LYS A N 1
ATOM 1417 C CA . LYS A 1 183 ? -17.463 0.301 23.012 1.00 91.50 183 LYS A CA 1
ATOM 1418 C C . LYS A 1 183 ? -18.045 1.141 24.148 1.00 91.50 183 LYS A C 1
ATOM 1420 O O . LYS A 1 183 ? -19.151 0.841 24.604 1.00 91.50 183 LYS A O 1
ATOM 1425 N N . GLY A 1 184 ? -17.339 2.186 24.583 1.00 92.06 184 GLY A N 1
ATOM 1426 C CA . GLY A 1 184 ? -17.842 3.129 25.585 1.00 92.06 184 GLY A CA 1
ATOM 1427 C C . GLY A 1 184 ? -19.110 3.841 25.110 1.00 92.06 184 GLY A C 1
ATOM 1428 O O . GLY A 1 184 ? -20.125 3.852 25.808 1.00 92.06 184 GLY A O 1
ATOM 1429 N N . SER A 1 185 ? -19.096 4.344 23.877 1.00 92.56 185 SER A N 1
ATOM 1430 C CA . SER A 1 185 ? -20.242 5.031 23.265 1.00 92.56 185 SER A CA 1
ATOM 1431 C C . SER A 1 185 ? -21.460 4.110 23.145 1.00 92.56 185 SER A C 1
ATOM 1433 O O . SER A 1 185 ? -22.570 4.481 23.532 1.00 92.56 185 SER A O 1
ATOM 1435 N N . LYS A 1 186 ? -21.253 2.865 22.701 1.00 93.62 186 LYS A N 1
ATOM 1436 C CA . LYS A 1 186 ? -22.294 1.832 22.638 1.00 93.62 186 LYS A CA 1
ATOM 1437 C C . LYS A 1 186 ? -22.881 1.524 24.014 1.00 93.62 186 LYS A C 1
ATOM 1439 O O . LYS A 1 186 ? -24.099 1.404 24.132 1.00 93.62 186 LYS A O 1
ATOM 1444 N N . TYR A 1 187 ? -22.044 1.414 25.045 1.00 92.94 187 TYR A N 1
ATOM 1445 C CA . TYR A 1 187 ? -22.507 1.197 26.418 1.00 92.94 187 TYR A CA 1
ATOM 1446 C C . TYR A 1 187 ? -23.415 2.341 26.897 1.00 92.94 187 TYR A C 1
ATOM 1448 O O . TYR A 1 187 ? -24.490 2.093 27.448 1.00 92.94 187 TYR A O 1
ATOM 1456 N N . HIS A 1 188 ? -23.035 3.594 26.626 1.00 90.31 188 HIS A N 1
ATOM 1457 C CA . HIS A 1 188 ? -23.861 4.756 26.964 1.00 90.31 188 HIS A CA 1
ATOM 1458 C C . HIS A 1 188 ? -25.211 4.751 26.238 1.00 90.31 188 HIS A C 1
ATOM 1460 O O . HIS A 1 188 ? -26.242 4.979 26.874 1.00 90.31 188 HIS A O 1
ATOM 1466 N N . LEU A 1 189 ? -25.223 4.428 24.942 1.00 92.31 189 LEU A N 1
ATOM 1467 C CA . LEU A 1 189 ? -26.459 4.323 24.160 1.00 92.31 189 LEU A CA 1
ATOM 1468 C C . LEU A 1 189 ? -27.370 3.196 24.662 1.00 92.31 189 LEU A C 1
ATOM 1470 O O . LEU A 1 189 ? -28.574 3.396 24.790 1.00 92.31 189 LEU A O 1
ATOM 1474 N N . GLN A 1 190 ? -26.812 2.033 25.007 1.00 92.50 190 GLN A N 1
ATOM 1475 C CA . GLN A 1 190 ? -27.589 0.926 25.576 1.00 92.50 190 GLN A CA 1
ATOM 1476 C C . GLN A 1 190 ? -28.231 1.301 26.915 1.00 92.50 190 GLN A C 1
ATOM 1478 O O . GLN A 1 190 ? -29.385 0.954 27.163 1.00 92.50 190 GLN A O 1
ATOM 1483 N N . LYS A 1 191 ? -27.515 2.050 27.760 1.00 93.25 191 LYS A N 1
ATOM 1484 C CA . LYS A 1 191 ? -28.059 2.551 29.027 1.00 93.25 191 LYS A CA 1
ATOM 1485 C C . LYS A 1 191 ? -29.198 3.556 28.811 1.00 93.25 191 LYS A C 1
ATOM 1487 O O . LYS A 1 191 ? -30.208 3.488 29.512 1.00 93.25 191 LYS A O 1
ATOM 1492 N N . ALA A 1 192 ? -29.053 4.469 27.848 1.00 90.94 192 ALA A N 1
ATOM 1493 C CA . ALA A 1 192 ? -30.107 5.420 27.493 1.00 90.94 192 ALA A CA 1
ATOM 1494 C C . ALA A 1 192 ? -31.357 4.698 26.963 1.00 90.94 192 ALA A C 1
ATOM 1496 O O . ALA A 1 192 ? -32.456 4.954 27.447 1.00 90.94 192 ALA A O 1
ATOM 1497 N N . LEU A 1 193 ? -31.174 3.719 26.070 1.00 90.50 193 LEU A N 1
ATOM 1498 C CA . LEU A 1 193 ? -32.261 2.903 25.527 1.00 90.50 193 LEU A CA 1
ATOM 1499 C C . LEU A 1 193 ? -33.027 2.147 26.624 1.00 90.50 193 LEU A C 1
ATOM 1501 O O . LEU A 1 193 ? -34.255 2.139 26.610 1.00 90.50 193 LEU A O 1
ATOM 1505 N N . ALA A 1 194 ? -32.323 1.541 27.586 1.00 87.62 194 ALA A N 1
ATOM 1506 C CA . ALA A 1 194 ? -32.961 0.870 28.721 1.00 87.62 194 ALA A CA 1
ATOM 1507 C C . ALA A 1 194 ? -33.796 1.850 29.564 1.00 87.62 194 ALA A C 1
ATOM 1509 O O . ALA A 1 194 ? -34.929 1.550 29.924 1.00 87.62 194 ALA A O 1
ATOM 1510 N N . THR A 1 195 ? -33.270 3.058 29.793 1.00 90.00 195 THR A N 1
ATOM 1511 C CA . THR A 1 195 ? -33.986 4.110 30.532 1.00 90.00 195 THR A CA 1
ATOM 1512 C C . THR A 1 195 ? -35.264 4.531 29.802 1.00 90.00 195 THR A C 1
ATOM 1514 O O . THR A 1 195 ? -36.312 4.686 30.424 1.00 90.00 195 THR A O 1
ATOM 1517 N N . GLU A 1 196 ? -35.211 4.691 28.478 1.00 86.25 196 GLU A N 1
ATOM 1518 C CA . GLU A 1 196 ? -36.394 5.017 27.674 1.00 86.25 196 GLU A CA 1
ATOM 1519 C C . GLU A 1 196 ? -37.425 3.879 27.667 1.00 86.25 196 GLU A C 1
ATOM 1521 O O . GLU A 1 196 ? -38.622 4.142 27.793 1.00 86.25 196 GLU A O 1
ATOM 1526 N N . GLN A 1 197 ? -36.986 2.619 27.575 1.00 86.62 197 GLN A N 1
ATOM 1527 C CA . GLN A 1 197 ? -37.874 1.455 27.664 1.00 86.62 197 GLN A CA 1
ATOM 1528 C C . GLN A 1 197 ? -38.580 1.379 29.021 1.00 86.62 197 GLN A C 1
ATOM 1530 O O . GLN A 1 197 ? -39.798 1.193 29.053 1.00 86.62 197 GLN A O 1
ATOM 1535 N N . ASP A 1 198 ? -37.859 1.593 30.123 1.00 83.31 198 ASP A N 1
ATOM 1536 C CA . ASP A 1 198 ? -38.436 1.616 31.473 1.00 83.31 198 ASP A CA 1
ATOM 1537 C C . ASP A 1 198 ? -39.486 2.724 31.619 1.00 83.31 198 ASP A C 1
ATOM 1539 O O . ASP A 1 198 ? -40.565 2.507 32.176 1.00 83.31 198 ASP A O 1
ATOM 1543 N N . VAL A 1 199 ? -39.211 3.904 31.055 1.00 81.44 199 VAL A N 1
ATOM 1544 C CA . VAL A 1 199 ? -40.166 5.018 31.020 1.00 81.44 199 VAL A CA 1
ATOM 1545 C C . VAL A 1 199 ? -41.424 4.635 30.235 1.00 81.44 199 VAL A C 1
ATOM 1547 O O . VAL A 1 199 ? -42.537 4.860 30.715 1.00 81.44 199 VAL A O 1
ATOM 1550 N N . VAL A 1 200 ? -41.282 4.021 29.057 1.00 77.38 200 VAL A N 1
ATOM 1551 C CA . VAL A 1 200 ? -42.425 3.561 28.247 1.00 77.38 200 VAL A CA 1
ATOM 1552 C C . VAL A 1 200 ? -43.252 2.516 28.998 1.00 77.38 200 VAL A C 1
ATOM 1554 O O . VAL A 1 200 ? -44.479 2.629 29.046 1.00 77.38 200 VAL A O 1
ATOM 1557 N N . VAL A 1 201 ? -42.603 1.538 29.634 1.00 77.62 201 VAL A N 1
ATOM 1558 C CA . VAL A 1 201 ? -43.275 0.510 30.446 1.00 77.62 201 VAL A CA 1
ATOM 1559 C C . VAL A 1 201 ? -44.027 1.146 31.616 1.00 77.62 201 VAL A C 1
ATOM 1561 O O . VAL A 1 201 ? -45.191 0.811 31.849 1.00 77.62 201 VAL A O 1
ATOM 1564 N N . PHE A 1 202 ? -43.420 2.113 32.308 1.00 77.31 202 PHE A N 1
ATOM 1565 C CA . PHE A 1 20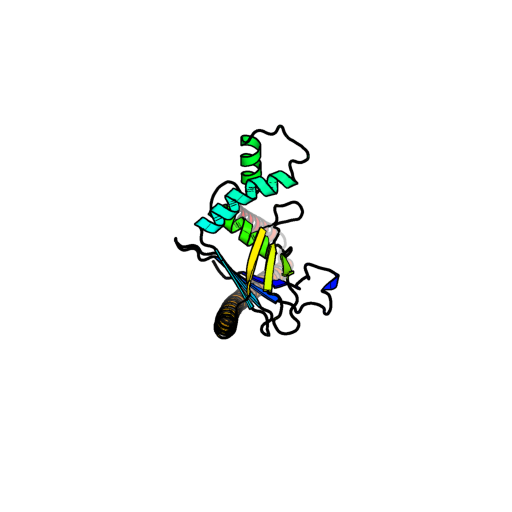2 ? -44.065 2.844 33.400 1.00 77.31 202 PHE A CA 1
ATOM 1566 C C . PHE A 1 202 ? -45.314 3.610 32.935 1.00 77.31 202 PHE A C 1
ATOM 1568 O O . PHE A 1 202 ? -46.363 3.555 33.588 1.00 77.31 202 PHE A O 1
ATOM 1575 N N . TYR A 1 203 ? -45.243 4.287 31.785 1.00 72.06 203 TYR A N 1
ATOM 1576 C CA . TYR A 1 203 ? -46.397 4.984 31.210 1.00 72.06 203 TYR A CA 1
ATOM 1577 C C . TYR A 1 203 ? -47.520 4.020 30.815 1.00 72.06 203 TYR A C 1
ATOM 1579 O O . TYR A 1 203 ? -48.680 4.281 31.134 1.00 72.06 203 TYR A O 1
ATOM 1587 N N . LEU A 1 204 ? -47.199 2.894 30.173 1.00 73.12 204 LEU A N 1
ATOM 1588 C CA . LEU A 1 204 ? -48.193 1.881 29.804 1.00 73.12 204 LEU A CA 1
ATOM 1589 C C . LEU A 1 204 ? -48.843 1.240 31.037 1.00 73.12 204 LEU A C 1
ATOM 1591 O O . LEU A 1 204 ? -50.065 1.086 31.069 1.00 73.12 204 LEU A O 1
ATOM 1595 N N . SER A 1 205 ? -48.059 0.945 32.079 1.00 72.00 205 SER A N 1
ATOM 1596 C CA . SER A 1 205 ? -48.581 0.462 33.362 1.00 72.00 205 SER A CA 1
ATOM 1597 C C . SER A 1 205 ? -49.522 1.487 33.993 1.00 72.00 205 SER A C 1
ATOM 1599 O O . SER A 1 205 ? -50.610 1.125 34.434 1.00 72.00 205 SER A O 1
ATOM 1601 N N . SER A 1 206 ? -49.154 2.769 33.984 1.00 71.19 206 SER A N 1
ATOM 1602 C CA . SER A 1 206 ? -49.995 3.844 34.521 1.00 71.19 206 SER A CA 1
ATOM 1603 C C . SER A 1 206 ? -51.313 3.978 33.750 1.00 71.19 206 SER A C 1
ATOM 1605 O O . SER A 1 206 ? -52.368 4.098 34.364 1.00 71.19 206 SER A O 1
ATOM 1607 N N . ILE A 1 207 ? -51.291 3.878 32.415 1.00 65.00 207 ILE A N 1
ATOM 1608 C CA . ILE A 1 207 ? -52.509 3.867 31.584 1.00 65.00 207 ILE A CA 1
ATOM 1609 C C . ILE A 1 207 ? -53.376 2.638 31.897 1.00 65.00 207 ILE A C 1
ATOM 1611 O O . ILE A 1 207 ? -54.593 2.769 32.002 1.00 65.00 207 ILE A O 1
ATOM 1615 N N . SER A 1 208 ? -52.776 1.459 32.098 1.00 60.78 208 SER A N 1
ATOM 1616 C CA . SER A 1 208 ? -53.521 0.244 32.464 1.00 60.78 208 SER A CA 1
ATOM 1617 C C . SER A 1 208 ? -54.214 0.361 33.829 1.00 60.78 208 SER A C 1
ATOM 1619 O O . SER A 1 208 ? -55.364 -0.052 33.957 1.00 60.78 208 SER A O 1
ATOM 1621 N N . CYS A 1 209 ? -53.573 1.013 34.807 1.00 55.34 209 CYS A N 1
ATOM 1622 C CA . CYS A 1 209 ? -54.166 1.296 36.114 1.00 55.34 209 CYS A CA 1
ATOM 1623 C C . CYS A 1 209 ? -55.312 2.319 36.024 1.00 55.34 209 CYS A C 1
ATOM 1625 O O . CYS A 1 209 ? -56.290 2.210 36.758 1.00 55.34 209 CYS A O 1
ATOM 1627 N N . VAL A 1 210 ? -55.226 3.305 35.120 1.00 52.56 210 VAL A N 1
ATOM 1628 C CA . VAL A 1 210 ? -56.275 4.332 34.958 1.00 52.56 210 VAL A CA 1
ATOM 1629 C C . VAL A 1 210 ? -57.431 3.865 34.060 1.00 52.56 210 VAL A C 1
ATOM 1631 O O . VAL A 1 210 ? -58.564 4.300 34.255 1.00 52.56 210 VAL A O 1
ATOM 1634 N N . ASN A 1 211 ? -57.212 2.901 33.159 1.00 47.84 211 ASN A N 1
ATOM 1635 C CA . ASN A 1 211 ? -58.292 2.210 32.438 1.00 47.84 211 ASN A CA 1
ATOM 1636 C C . ASN A 1 211 ? -59.226 1.410 33.367 1.00 47.84 211 ASN A C 1
ATOM 1638 O O . ASN A 1 211 ? -60.292 0.982 32.932 1.00 47.84 211 ASN A O 1
ATOM 1642 N N . GLN A 1 212 ? -58.865 1.246 34.643 1.00 51.06 212 GLN A N 1
ATOM 1643 C CA . GLN A 1 212 ? -59.755 0.732 35.681 1.00 51.06 212 GLN A CA 1
ATOM 1644 C C . GLN A 1 212 ? -60.678 1.819 36.276 1.00 51.06 212 GLN A C 1
ATOM 1646 O O . GLN A 1 212 ? -61.582 1.472 37.032 1.00 51.06 212 GLN A O 1
ATOM 1651 N N . VAL A 1 213 ? -60.482 3.111 35.951 1.00 53.16 213 VAL A N 1
ATOM 1652 C CA . VAL A 1 213 ? -61.189 4.230 36.607 1.00 53.16 213 VAL A CA 1
ATOM 1653 C C . VAL A 1 213 ? -61.913 5.210 35.671 1.00 53.16 213 VAL A C 1
ATOM 1655 O O . VAL A 1 213 ? -62.969 5.658 36.083 1.00 53.16 213 VAL A O 1
ATOM 1658 N N . ASP A 1 214 ? -61.489 5.534 34.441 1.00 58.53 214 ASP A N 1
ATOM 1659 C CA . ASP A 1 214 ? -62.376 6.299 33.525 1.00 58.53 214 ASP A CA 1
ATOM 1660 C C . ASP A 1 214 ? -61.834 6.410 32.088 1.00 58.53 214 ASP A C 1
ATOM 1662 O O . ASP A 1 214 ? -60.765 6.971 31.840 1.00 58.53 214 ASP A O 1
ATOM 1666 N N . MET A 1 215 ? -62.592 5.902 31.108 1.00 51.28 215 MET A N 1
ATOM 1667 C CA . MET A 1 215 ? -62.091 5.640 29.746 1.00 51.28 215 MET A CA 1
ATOM 1668 C C . MET A 1 215 ? -62.231 6.822 28.758 1.00 51.28 215 MET A C 1
ATOM 1670 O O . MET A 1 215 ? -61.598 6.823 27.705 1.00 51.28 215 MET A O 1
ATOM 1674 N N . LEU A 1 216 ? -63.022 7.858 29.070 1.00 51.31 216 LEU A N 1
ATOM 1675 C CA . LEU A 1 216 ? -63.354 8.931 28.109 1.00 51.31 216 LEU A CA 1
ATOM 1676 C C . LEU A 1 216 ? -62.476 10.192 28.218 1.00 51.31 216 LEU A C 1
ATOM 1678 O O . LEU A 1 216 ? -62.233 10.854 27.209 1.00 51.31 216 LEU A O 1
ATOM 1682 N N . GLY A 1 217 ? -61.942 10.516 29.400 1.00 54.84 217 GLY A N 1
ATOM 1683 C CA . GLY A 1 217 ? -61.107 11.715 29.589 1.00 54.84 217 GLY A CA 1
ATOM 1684 C C . GLY A 1 217 ? -59.699 11.602 28.985 1.00 54.84 217 GLY A C 1
ATOM 1685 O O . GLY A 1 217 ? -59.108 12.596 28.558 1.00 54.84 217 GLY A O 1
ATOM 1686 N N . LEU A 1 218 ? -59.159 10.384 28.898 1.00 51.84 218 LEU A N 1
ATOM 1687 C CA . LEU A 1 218 ? -57.767 10.139 28.503 1.00 51.84 218 LEU A CA 1
ATOM 1688 C C . LEU A 1 218 ? -57.537 10.053 26.992 1.00 51.84 218 LEU A C 1
ATOM 1690 O O . LEU A 1 218 ? -56.456 10.426 26.528 1.00 51.84 218 LEU A O 1
ATOM 1694 N N . LEU A 1 219 ? -58.545 9.653 26.207 1.00 52.56 219 LEU A N 1
ATOM 1695 C CA . LEU A 1 219 ? -58.453 9.644 24.740 1.00 52.56 219 LEU A CA 1
ATOM 1696 C C . LEU A 1 219 ? -58.191 11.058 24.184 1.00 52.56 219 LEU A C 1
ATOM 1698 O O . LEU A 1 219 ? -57.554 11.217 23.140 1.00 52.56 219 LEU A O 1
ATOM 1702 N N . PHE A 1 220 ? -58.629 12.084 24.920 1.00 53.44 220 PHE A N 1
ATOM 1703 C CA . PHE A 1 220 ? -58.424 13.489 24.586 1.00 53.44 220 PHE A CA 1
ATOM 1704 C C . PHE A 1 220 ? -56.983 13.950 24.875 1.00 53.44 220 PHE A C 1
ATOM 1706 O O . PHE A 1 220 ? -56.352 14.583 24.029 1.00 53.44 220 PHE A O 1
ATOM 1713 N N . ILE A 1 221 ? -56.411 13.567 26.025 1.00 55.47 221 ILE A N 1
ATOM 1714 C CA . ILE A 1 221 ? -55.047 13.964 26.424 1.00 55.47 221 ILE A CA 1
ATOM 1715 C C . ILE A 1 221 ? -53.982 13.218 25.607 1.00 55.47 221 ILE A C 1
ATOM 1717 O O . ILE A 1 221 ? -52.999 13.828 25.176 1.00 55.47 221 ILE A O 1
ATOM 1721 N N . ALA A 1 222 ? -54.187 11.926 25.330 1.00 55.31 222 ALA A N 1
ATOM 1722 C CA . ALA A 1 222 ? -53.270 11.137 24.508 1.00 55.31 222 ALA A CA 1
ATOM 1723 C C . ALA A 1 222 ? -53.197 11.662 23.060 1.00 55.31 222 ALA A C 1
ATOM 1725 O O . ALA A 1 222 ? -52.099 11.807 22.520 1.00 55.31 222 ALA A O 1
ATOM 1726 N N . ASN A 1 223 ? -54.334 12.048 22.461 1.00 51.31 223 ASN A N 1
ATOM 1727 C CA . ASN A 1 223 ? -54.365 12.646 21.118 1.00 51.31 223 ASN A CA 1
ATOM 1728 C C . ASN A 1 223 ? -53.685 14.024 21.051 1.00 51.31 223 ASN A C 1
ATOM 1730 O O . ASN A 1 223 ? -53.009 14.331 20.068 1.00 51.31 223 ASN A O 1
ATOM 1734 N N . LEU A 1 224 ? -53.817 14.849 22.096 1.00 55.91 224 LEU A N 1
ATOM 1735 C CA . LEU A 1 224 ? -53.160 16.160 22.170 1.00 55.91 224 LEU A CA 1
ATOM 1736 C C . LEU A 1 224 ? -51.634 16.044 22.320 1.00 55.91 224 LEU A C 1
ATOM 1738 O O . LEU A 1 224 ? -50.897 16.820 21.709 1.00 55.91 224 LEU A O 1
ATOM 1742 N N . ARG A 1 225 ? -51.139 15.049 23.071 1.00 52.19 225 ARG A N 1
ATOM 1743 C CA . ARG A 1 225 ? -49.691 14.857 23.272 1.00 52.19 225 ARG A CA 1
ATOM 1744 C C . ARG A 1 225 ? -48.993 14.165 22.099 1.00 52.19 225 ARG A C 1
ATOM 1746 O O . ARG A 1 225 ? -47.893 14.585 21.750 1.00 52.19 225 ARG A O 1
ATOM 1753 N N . LEU A 1 226 ? -49.638 13.203 21.431 1.00 52.06 226 LEU A N 1
ATOM 1754 C CA . LEU A 1 226 ? -49.122 12.603 20.188 1.00 52.06 226 LEU A CA 1
ATOM 1755 C C . LEU A 1 226 ? -49.046 13.621 19.041 1.00 52.06 226 LEU A C 1
ATOM 1757 O O . LEU A 1 226 ? -48.077 13.612 18.282 1.00 52.06 226 LEU A O 1
ATOM 1761 N N . ARG A 1 227 ? -50.007 14.553 18.951 1.00 49.75 227 ARG A N 1
ATOM 1762 C CA . ARG A 1 227 ? -49.930 15.673 17.997 1.00 49.75 227 ARG A CA 1
ATOM 1763 C C . ARG A 1 227 ? -48.739 16.591 18.268 1.00 49.75 227 ARG A C 1
ATOM 1765 O O . ARG A 1 227 ? -48.043 16.940 17.323 1.00 49.75 227 ARG A O 1
ATOM 1772 N N . ASN A 1 228 ? -48.467 16.940 19.525 1.00 45.50 228 ASN A N 1
ATOM 1773 C CA . ASN A 1 228 ? -47.319 17.793 19.857 1.00 45.50 228 ASN A CA 1
ATOM 1774 C C . ASN A 1 228 ? -45.972 17.089 19.629 1.00 45.50 228 ASN A C 1
ATOM 1776 O O . ASN A 1 228 ? -45.024 17.723 19.175 1.00 45.50 228 ASN A O 1
ATOM 1780 N N . PHE A 1 229 ? -45.902 15.774 19.855 1.00 48.31 229 PHE A N 1
ATOM 1781 C CA . PHE A 1 229 ? -44.697 14.987 19.584 1.00 48.31 229 PHE A CA 1
ATOM 1782 C C . PHE A 1 229 ? -44.402 14.865 18.075 1.00 48.31 229 PHE A C 1
ATOM 1784 O O . PHE A 1 229 ? -43.259 15.020 17.651 1.00 48.31 229 PHE A O 1
ATOM 1791 N N . LEU A 1 230 ? -45.434 14.689 17.238 1.00 46.62 230 LEU A N 1
ATOM 1792 C CA . LEU A 1 230 ? -45.292 14.653 15.773 1.00 46.62 230 LEU A CA 1
ATOM 1793 C C . LEU A 1 230 ? -44.948 16.018 15.152 1.00 46.62 230 LEU A C 1
ATOM 1795 O O . LEU A 1 230 ? -44.316 16.063 14.097 1.00 46.62 230 LEU A O 1
ATOM 1799 N N . VAL A 1 231 ? -45.327 17.131 15.790 1.00 49.53 231 VAL A N 1
ATOM 1800 C CA . VAL A 1 231 ? -44.962 18.486 15.334 1.00 49.53 231 VAL A CA 1
ATOM 1801 C C . VAL A 1 231 ? -43.482 18.788 15.599 1.00 49.53 231 VAL A C 1
ATOM 1803 O O . VAL A 1 231 ? -42.830 19.367 14.734 1.00 49.53 231 VAL A O 1
ATOM 1806 N N . SER A 1 232 ? -42.916 18.330 16.721 1.00 42.31 232 SER A N 1
ATOM 1807 C CA . SER A 1 232 ? -41.477 18.487 16.996 1.00 42.31 232 SER A CA 1
ATOM 1808 C C . SER A 1 232 ? -40.577 17.667 16.067 1.00 42.31 232 SER A C 1
ATOM 1810 O O . SER A 1 232 ? -39.453 18.081 15.810 1.00 42.31 232 SER A O 1
ATOM 1812 N N . PHE A 1 233 ? -41.061 16.549 15.517 1.00 37.88 233 PHE A N 1
ATOM 1813 C CA . PHE A 1 233 ? -40.282 15.704 14.598 1.00 37.88 233 PHE A CA 1
ATOM 1814 C C . PHE A 1 233 ? -40.294 16.190 13.135 1.00 37.88 233 PHE A C 1
ATOM 1816 O O . PHE A 1 233 ? -39.542 15.678 12.317 1.00 37.88 233 PHE A O 1
ATOM 1823 N N . ARG A 1 234 ? -41.140 17.172 12.785 1.00 35.81 234 ARG A N 1
ATOM 1824 C CA . ARG A 1 234 ? -41.221 17.765 11.431 1.00 35.81 234 ARG A CA 1
ATOM 1825 C C . ARG A 1 234 ? -40.349 19.017 11.238 1.00 35.81 234 ARG A C 1
ATOM 1827 O O . ARG A 1 234 ? -40.409 19.618 10.170 1.00 35.81 234 ARG A O 1
ATOM 1834 N N . LEU A 1 235 ? -39.600 19.428 12.264 1.00 40.28 235 LEU A N 1
ATOM 1835 C CA . LEU A 1 235 ? -38.752 20.632 12.279 1.00 40.28 235 LEU A CA 1
ATOM 1836 C C . LEU A 1 235 ? -37.243 20.328 12.424 1.00 40.28 235 LEU A C 1
ATOM 1838 O O . LEU A 1 235 ? -36.462 21.249 12.653 1.00 40.28 235 LEU A O 1
ATOM 1842 N N . LEU A 1 236 ? -36.848 19.062 12.269 1.00 38.31 236 LEU A N 1
ATOM 1843 C CA . LEU A 1 236 ? -35.470 18.590 12.073 1.00 38.31 236 LEU A CA 1
ATOM 1844 C C . LEU A 1 236 ? -35.335 18.050 10.646 1.00 38.31 236 LEU A C 1
ATOM 1846 O O . LEU A 1 236 ? -34.243 18.225 10.067 1.00 38.31 236 LEU A O 1
#

pLDDT: mean 74.82, std 16.0, range [35.81, 94.25]